Protein AF-0000000080311417 (afdb_homodimer)

Structure (mmCIF, N/CA/C/O backbone):
data_AF-0000000080311417-model_v1
#
loop_
_entity.id
_entity.type
_entity.pdbx_description
1 polymer 'Adenylylsulfate kinase'
#
loop_
_atom_site.group_PDB
_atom_site.id
_atom_site.type_symbol
_atom_site.label_atom_id
_atom_site.label_alt_id
_atom_site.label_comp_id
_atom_site.label_asym_id
_atom_site.label_entity_id
_atom_site.label_seq_id
_atom_site.pdbx_PDB_ins_code
_atom_site.Cartn_x
_atom_site.Cartn_y
_atom_site.Cartn_z
_atom_site.occupancy
_atom_site.B_iso_or_equiv
_atom_site.auth_seq_id
_atom_site.auth_comp_id
_atom_site.auth_asym_id
_atom_site.auth_atom_id
_atom_site.pdbx_PDB_model_num
ATOM 1 N N . MET A 1 1 ? 12.953 19.047 -18.859 1 22.56 1 MET A N 1
ATOM 2 C CA . MET A 1 1 ? 13.766 17.844 -18.688 1 22.56 1 MET A CA 1
ATOM 3 C C . MET A 1 1 ? 13.109 16.875 -17.703 1 22.56 1 MET A C 1
ATOM 5 O O . MET A 1 1 ? 13.133 17.125 -16.484 1 22.56 1 MET A O 1
ATOM 9 N N . SER A 1 2 ? 11.859 16.328 -17.797 1 31.45 2 SER A N 1
ATOM 10 C CA . SER A 1 2 ? 10.852 15.516 -17.109 1 31.45 2 SER A CA 1
ATOM 11 C C . SER A 1 2 ? 11.484 14.297 -16.438 1 31.45 2 SER A C 1
ATOM 13 O O . SER A 1 2 ? 12.094 13.461 -17.109 1 31.45 2 SER A O 1
ATOM 15 N N . ASP A 1 3 ? 12.398 14.414 -15.359 1 36.81 3 ASP A N 1
ATOM 16 C CA . ASP A 1 3 ? 13.367 13.586 -14.656 1 36.81 3 ASP A CA 1
ATOM 17 C C . ASP A 1 3 ? 12.883 12.141 -14.562 1 36.81 3 ASP A C 1
ATOM 19 O O . ASP A 1 3 ? 11.852 11.859 -13.953 1 36.81 3 ASP A O 1
ATOM 23 N N . THR A 1 4 ? 13 11.297 -15.609 1 38.56 4 THR A N 1
ATOM 24 C CA . THR A 1 4 ? 12.594 9.992 -16.125 1 38.56 4 THR A CA 1
ATOM 25 C C . THR A 1 4 ? 12.812 8.898 -15.086 1 38.56 4 THR A C 1
ATOM 27 O O . THR A 1 4 ? 13.891 8.305 -15.023 1 38.56 4 THR A O 1
ATOM 30 N N . ALA A 1 5 ? 12.766 9.266 -13.812 1 46.31 5 ALA A N 1
ATOM 31 C CA . ALA A 1 5 ? 12.883 8.172 -12.859 1 46.31 5 ALA A CA 1
ATOM 32 C C . ALA A 1 5 ? 12.266 6.891 -13.414 1 46.31 5 ALA A C 1
ATOM 34 O O . ALA A 1 5 ? 11.164 6.91 -13.961 1 46.31 5 ALA A O 1
ATOM 35 N N . SER A 1 6 ? 13.062 5.949 -13.953 1 58.78 6 SER A N 1
ATOM 36 C CA . SER A 1 6 ? 12.656 4.684 -14.562 1 58.78 6 SER A CA 1
ATOM 37 C C . SER A 1 6 ? 11.43 4.109 -13.867 1 58.78 6 SER A C 1
ATOM 39 O O . SER A 1 6 ? 11.352 4.098 -12.633 1 58.78 6 SER A O 1
ATOM 41 N N . SER A 1 7 ? 10.203 4.242 -14.477 1 81.38 7 SER A N 1
ATOM 42 C CA . SER A 1 7 ? 8.938 3.752 -13.945 1 81.38 7 SER A CA 1
ATOM 43 C C . SER A 1 7 ? 9.094 2.367 -13.328 1 81.38 7 SER A C 1
ATOM 45 O O . SER A 1 7 ? 9.805 1.518 -13.875 1 81.38 7 SER A O 1
ATOM 47 N N . GLY A 1 8 ? 8.633 2.227 -12.055 1 95.38 8 GLY A N 1
ATOM 48 C CA . GLY A 1 8 ? 8.617 0.95 -11.359 1 95.38 8 GLY A CA 1
ATOM 49 C C . GLY A 1 8 ? 7.852 -0.127 -12.094 1 95.38 8 GLY A C 1
ATOM 50 O O . GLY A 1 8 ? 7.484 0.052 -13.258 1 95.38 8 GLY A O 1
ATOM 51 N N . VAL A 1 9 ? 7.852 -1.257 -11.672 1 96.94 9 VAL A N 1
ATOM 52 C CA . VAL A 1 9 ? 7.223 -2.406 -12.32 1 96.94 9 VAL A CA 1
ATOM 53 C C . VAL A 1 9 ? 6.43 -3.207 -11.289 1 96.94 9 VAL A C 1
ATOM 55 O O . VAL A 1 9 ? 6.855 -3.34 -10.133 1 96.94 9 VAL A O 1
ATOM 58 N N . VAL A 1 10 ? 5.27 -3.65 -11.695 1 98.38 10 VAL A N 1
ATOM 59 C CA . VAL A 1 10 ? 4.508 -4.621 -10.914 1 98.38 10 VAL A CA 1
ATOM 60 C C . VAL A 1 10 ? 4.777 -6.031 -11.438 1 98.38 10 VAL A C 1
ATOM 62 O O . VAL A 1 10 ? 4.609 -6.301 -12.633 1 98.38 10 VAL A O 1
ATOM 65 N N . VAL A 1 11 ? 5.266 -6.891 -10.602 1 98.38 11 VAL A N 1
ATOM 66 C CA . VAL A 1 11 ? 5.453 -8.305 -10.898 1 98.38 11 VAL A CA 1
ATOM 67 C C . VAL A 1 11 ? 4.402 -9.133 -10.164 1 98.38 11 VAL A C 1
ATOM 69 O O . VAL A 1 11 ? 4.488 -9.32 -8.945 1 98.38 11 VAL A O 1
ATOM 72 N N . TRP A 1 12 ? 3.453 -9.586 -10.891 1 98.62 12 TRP A N 1
ATOM 73 C CA . TRP A 1 12 ? 2.367 -10.367 -10.305 1 98.62 12 TRP A CA 1
ATOM 74 C C . TRP A 1 12 ? 2.666 -11.859 -10.383 1 98.62 12 TRP A C 1
ATOM 76 O O . TRP A 1 12 ? 2.807 -12.414 -11.477 1 98.62 12 TRP A O 1
ATOM 86 N N . LEU A 1 13 ? 2.814 -12.484 -9.25 1 97.81 13 LEU A N 1
ATOM 87 C CA . LEU A 1 13 ? 3.008 -13.93 -9.18 1 97.81 13 LEU A CA 1
ATOM 88 C C . LEU A 1 13 ? 1.691 -14.641 -8.891 1 97.81 13 LEU A C 1
ATOM 90 O O . LEU A 1 13 ? 1.204 -14.617 -7.758 1 97.81 13 LEU A O 1
ATOM 94 N N . THR A 1 14 ? 1.14 -15.234 -9.914 1 98.19 14 THR A N 1
ATOM 95 C CA . THR A 1 14 ? -0.127 -15.945 -9.789 1 98.19 14 THR A CA 1
ATOM 96 C C . THR A 1 14 ? 0.098 -17.453 -9.781 1 98.19 14 THR A C 1
ATOM 98 O O . THR A 1 14 ? 1.137 -17.938 -10.242 1 98.19 14 THR A O 1
ATOM 101 N N . GLY A 1 15 ? -0.848 -18.172 -9.258 1 96.56 15 GLY A N 1
ATOM 102 C CA . GLY A 1 15 ? -0.827 -19.609 -9.086 1 96.56 15 GLY A CA 1
ATOM 103 C C . GLY A 1 15 ? -1.727 -20.094 -7.965 1 96.56 15 GLY A C 1
ATOM 104 O O . GLY A 1 15 ? -2.275 -19.281 -7.215 1 96.56 15 GLY A O 1
ATOM 105 N N . LEU A 1 16 ? -1.844 -21.375 -7.867 1 95.12 16 LEU A N 1
ATOM 106 C CA . LEU A 1 16 ? -2.719 -21.969 -6.859 1 95.12 16 LEU A CA 1
ATOM 107 C C . LEU A 1 16 ? -2.223 -21.656 -5.453 1 95.12 16 LEU A C 1
ATOM 109 O O . LEU A 1 16 ? -1.026 -21.438 -5.246 1 95.12 16 LEU A O 1
ATOM 113 N N . PRO A 1 17 ? -3.207 -21.578 -4.465 1 93.38 17 PRO A N 1
ATOM 114 C CA . PRO A 1 17 ? -2.756 -21.484 -3.076 1 93.38 17 PRO A CA 1
ATOM 115 C C . PRO A 1 17 ? -1.77 -22.578 -2.699 1 93.38 17 PRO A C 1
ATOM 117 O O . PRO A 1 17 ? -1.931 -23.734 -3.123 1 93.38 17 PRO A O 1
ATOM 120 N N . SER A 1 18 ? -0.646 -22.219 -1.963 1 92.25 18 SER A N 1
ATOM 121 C CA . SER A 1 18 ? 0.396 -23.141 -1.509 1 92.25 18 SER A CA 1
ATOM 122 C C . SER A 1 18 ? 1.304 -23.562 -2.66 1 92.25 18 SER A C 1
ATOM 124 O O . SER A 1 18 ? 1.96 -24.594 -2.592 1 92.25 18 SER A O 1
ATOM 126 N N . SER A 1 19 ? 1.282 -22.75 -3.74 1 92.81 19 SER A N 1
ATOM 127 C CA . SER A 1 19 ? 2.127 -23.062 -4.891 1 92.81 19 SER A CA 1
ATOM 128 C C . SER A 1 19 ? 3.543 -22.531 -4.691 1 92.81 19 SER A C 1
ATOM 130 O O . SER A 1 19 ? 4.453 -22.875 -5.449 1 92.81 19 SER A O 1
ATOM 132 N N . GLY A 1 20 ? 3.754 -21.672 -3.697 1 91.94 20 GLY A N 1
ATOM 133 C CA . GLY A 1 20 ? 5.086 -21.156 -3.412 1 91.94 20 GLY A CA 1
ATOM 134 C C . GLY A 1 20 ? 5.285 -19.719 -3.861 1 91.94 20 GLY A C 1
ATOM 135 O O . GLY A 1 20 ? 6.414 -19.219 -3.871 1 91.94 20 GLY A O 1
ATOM 136 N N . LYS A 1 21 ? 4.246 -19.031 -4.238 1 94.19 21 LYS A N 1
ATOM 137 C CA . LYS A 1 21 ? 4.312 -17.656 -4.719 1 94.19 21 LYS A CA 1
ATOM 138 C C . LYS A 1 21 ? 5.031 -16.75 -3.717 1 94.19 21 LYS A C 1
ATOM 140 O O . LYS A 1 21 ? 5.941 -16.016 -4.082 1 94.19 21 LYS A O 1
ATOM 145 N N . SER A 1 22 ? 4.562 -16.906 -2.416 1 94.56 22 SER A N 1
ATOM 146 C CA . SER A 1 22 ? 5.082 -16 -1.394 1 94.56 22 SER A CA 1
ATOM 147 C C . SER A 1 22 ? 6.559 -16.25 -1.122 1 94.56 22 SER A C 1
ATOM 149 O O . SER A 1 22 ? 7.336 -15.32 -0.943 1 94.56 22 SER A O 1
ATOM 151 N N . THR A 1 23 ? 6.977 -17.516 -1.11 1 92.81 23 THR A N 1
ATOM 152 C CA . THR A 1 23 ? 8.375 -17.859 -0.921 1 92.81 23 THR A CA 1
ATOM 153 C C . THR A 1 23 ? 9.234 -17.312 -2.059 1 92.81 23 THR A C 1
ATOM 155 O O . THR A 1 23 ? 10.281 -16.719 -1.816 1 92.81 23 THR A O 1
ATOM 158 N N . LEU A 1 24 ? 8.758 -17.5 -3.252 1 94.25 24 LEU A N 1
ATOM 159 C CA . LEU A 1 24 ? 9.469 -17 -4.426 1 94.25 24 LEU A CA 1
ATOM 160 C C . LEU A 1 24 ? 9.594 -15.477 -4.379 1 94.25 24 LEU A C 1
ATOM 162 O O . LEU A 1 24 ? 10.664 -14.93 -4.629 1 94.25 24 LEU A O 1
ATOM 166 N N . ALA A 1 25 ? 8.508 -14.797 -4.066 1 96.44 25 ALA A N 1
ATOM 167 C CA . ALA A 1 25 ? 8.492 -13.344 -3.99 1 96.44 25 ALA A CA 1
ATOM 168 C C . ALA A 1 25 ? 9.477 -12.836 -2.936 1 96.44 25 ALA A C 1
ATOM 170 O O . ALA A 1 25 ? 10.219 -11.883 -3.176 1 96.44 25 ALA A O 1
ATOM 171 N N . ARG A 1 26 ? 9.484 -13.469 -1.805 1 95.06 26 ARG A N 1
ATOM 172 C CA . ARG A 1 26 ? 10.359 -13.055 -0.711 1 95.06 26 ARG A CA 1
ATOM 173 C C . ARG A 1 26 ? 11.828 -13.227 -1.085 1 95.06 26 ARG A C 1
ATOM 175 O O . ARG A 1 26 ? 12.641 -12.336 -0.837 1 95.06 26 ARG A O 1
ATOM 182 N N . ARG A 1 27 ? 12.156 -14.336 -1.651 1 94.19 27 ARG A N 1
ATOM 183 C CA . ARG A 1 27 ? 13.531 -14.594 -2.066 1 94.19 27 ARG A CA 1
ATOM 184 C C . ARG A 1 27 ? 13.977 -13.602 -3.137 1 94.19 27 ARG A C 1
ATOM 186 O O . ARG A 1 27 ? 15.102 -13.102 -3.1 1 94.19 27 ARG A O 1
ATOM 193 N N . ALA A 1 28 ? 13.102 -13.367 -4.078 1 95.38 28 ALA A N 1
ATOM 194 C CA . ALA A 1 28 ? 13.406 -12.391 -5.117 1 95.38 28 ALA A CA 1
ATOM 195 C C . ALA A 1 28 ? 13.609 -11 -4.523 1 95.38 28 ALA A C 1
ATOM 197 O O . ALA A 1 28 ? 14.539 -10.281 -4.902 1 95.38 28 ALA A O 1
ATOM 198 N N . ALA A 1 29 ? 12.719 -10.633 -3.596 1 96.69 29 ALA A N 1
ATOM 199 C CA . ALA A 1 29 ? 12.812 -9.32 -2.953 1 96.69 29 ALA A CA 1
ATOM 200 C C . ALA A 1 29 ? 14.148 -9.156 -2.238 1 96.69 29 ALA A C 1
ATOM 202 O O . ALA A 1 29 ? 14.781 -8.102 -2.336 1 96.69 29 ALA A O 1
ATOM 203 N N . GLU A 1 30 ? 14.539 -10.172 -1.522 1 95 30 GLU A N 1
ATOM 204 C CA . GLU A 1 30 ? 15.812 -10.148 -0.809 1 95 30 GLU A CA 1
ATOM 205 C C . GLU A 1 30 ? 16.969 -9.914 -1.767 1 95 30 GLU A C 1
ATOM 207 O O . GLU A 1 30 ? 17.859 -9.102 -1.488 1 95 30 GLU A O 1
ATOM 212 N N . ARG A 1 31 ? 16.953 -10.602 -2.832 1 93.62 31 ARG A N 1
ATOM 213 C CA . ARG A 1 31 ? 18.031 -10.469 -3.816 1 93.62 31 ARG A CA 1
ATOM 214 C C . ARG A 1 31 ? 18.031 -9.07 -4.434 1 93.62 31 ARG A C 1
ATOM 216 O O . ARG A 1 31 ? 19.094 -8.461 -4.605 1 93.62 31 ARG A O 1
ATOM 223 N N . LEU A 1 32 ? 16.891 -8.57 -4.777 1 94.62 32 LEU A N 1
ATOM 224 C CA . LEU A 1 32 ? 16.781 -7.242 -5.363 1 94.62 32 LEU A CA 1
ATOM 225 C C . LEU A 1 32 ? 17.281 -6.176 -4.398 1 94.62 32 LEU A C 1
ATOM 227 O O . LEU A 1 32 ? 18.062 -5.301 -4.785 1 94.62 32 LEU A O 1
ATOM 231 N N . ARG A 1 33 ? 16.859 -6.297 -3.18 1 93.75 33 ARG A N 1
ATOM 232 C CA . ARG A 1 33 ? 17.266 -5.32 -2.168 1 93.75 33 ARG A CA 1
ATOM 233 C C . ARG A 1 33 ? 18.766 -5.363 -1.93 1 93.75 33 ARG A C 1
ATOM 235 O O . ARG A 1 33 ? 19.391 -4.328 -1.685 1 93.75 33 ARG A O 1
ATOM 242 N N . SER A 1 34 ? 19.328 -6.547 -1.997 1 92.94 34 SER A N 1
ATOM 243 C CA . SER A 1 34 ? 20.766 -6.695 -1.802 1 92.94 34 SER A CA 1
ATOM 244 C C . SER A 1 34 ? 21.547 -5.992 -2.902 1 92.94 34 SER A C 1
ATOM 246 O O . SER A 1 34 ? 22.734 -5.688 -2.734 1 92.94 34 SER A O 1
ATOM 248 N N . THR A 1 35 ? 20.922 -5.762 -4.004 1 91.56 35 THR A N 1
ATOM 249 C CA . THR A 1 35 ? 21.547 -5.035 -5.098 1 91.56 35 THR A CA 1
ATOM 250 C C . THR A 1 35 ? 21.031 -3.6 -5.168 1 91.56 35 THR A C 1
ATOM 252 O O . THR A 1 35 ? 21.062 -2.973 -6.227 1 91.56 35 THR A O 1
ATOM 255 N N . ASN A 1 36 ? 20.359 -3.113 -4.07 1 91.5 36 ASN A N 1
ATOM 256 C CA . ASN A 1 36 ? 19.922 -1.743 -3.84 1 91.5 36 ASN A CA 1
ATOM 257 C C . ASN A 1 36 ? 18.766 -1.366 -4.762 1 91.5 36 ASN A C 1
ATOM 259 O O . ASN A 1 36 ? 18.688 -0.23 -5.234 1 91.5 36 ASN A O 1
ATOM 263 N N . VAL A 1 37 ? 18.016 -2.365 -5.16 1 93.81 37 VAL A N 1
ATOM 264 C CA . VAL A 1 37 ? 16.781 -2.104 -5.898 1 93.81 37 VAL A CA 1
ATOM 265 C C . VAL A 1 37 ? 15.625 -1.909 -4.922 1 93.81 37 VAL A C 1
ATOM 267 O O . VAL A 1 37 ? 15.328 -2.795 -4.113 1 93.81 37 VAL A O 1
ATOM 270 N N . ALA A 1 38 ? 15.031 -0.744 -4.922 1 95.56 38 ALA A N 1
ATOM 271 C CA . ALA A 1 38 ? 13.883 -0.476 -4.055 1 95.56 38 ALA A CA 1
ATOM 272 C C . ALA A 1 38 ? 12.727 -1.412 -4.379 1 95.56 38 ALA A C 1
ATOM 274 O O . ALA A 1 38 ? 12.188 -1.384 -5.488 1 95.56 38 ALA A O 1
ATOM 275 N N . THR A 1 39 ? 12.367 -2.279 -3.422 1 97.31 39 THR A N 1
ATOM 276 C CA . THR A 1 39 ? 11.438 -3.375 -3.668 1 97.31 39 THR A CA 1
ATOM 277 C C . THR A 1 39 ? 10.383 -3.443 -2.572 1 97.31 39 THR A C 1
ATOM 279 O O . THR A 1 39 ? 10.695 -3.295 -1.39 1 97.31 39 THR A O 1
ATOM 282 N N . LEU A 1 40 ? 9.156 -3.596 -2.951 1 98.5 40 LEU A N 1
ATOM 283 C CA . LEU A 1 40 ? 8.031 -3.795 -2.039 1 98.5 40 LEU A CA 1
ATOM 284 C C . LEU A 1 40 ? 7.27 -5.066 -2.389 1 98.5 40 LEU A C 1
ATOM 286 O O . LEU A 1 40 ? 7.004 -5.332 -3.562 1 98.5 40 LEU A O 1
ATOM 290 N N . VAL A 1 41 ? 7.062 -5.863 -1.369 1 98.81 41 VAL A N 1
ATOM 291 C CA . VAL A 1 41 ? 6.195 -7.023 -1.545 1 98.81 41 VAL A CA 1
ATOM 292 C C . VAL A 1 41 ? 4.797 -6.711 -1.016 1 98.81 41 VAL A C 1
ATOM 294 O O . VAL A 1 41 ? 4.633 -6.375 0.16 1 98.81 41 VAL A O 1
ATOM 297 N N . LEU A 1 42 ? 3.791 -6.75 -1.872 1 98.81 42 LEU A N 1
ATOM 298 C CA . LEU A 1 42 ? 2.387 -6.688 -1.484 1 98.81 42 LEU A CA 1
ATOM 299 C C . LEU A 1 42 ? 1.734 -8.062 -1.587 1 98.81 42 LEU A C 1
ATOM 301 O O . LEU A 1 42 ? 1.002 -8.336 -2.539 1 98.81 42 LEU A O 1
ATOM 305 N N . ASP A 1 43 ? 2.039 -8.836 -0.561 1 98.56 43 ASP A N 1
ATOM 306 C CA . ASP A 1 43 ? 1.443 -10.164 -0.462 1 98.56 43 ASP A CA 1
ATOM 307 C C . ASP A 1 43 ? -0.07 -10.07 -0.281 1 98.56 43 ASP A C 1
ATOM 309 O O . ASP A 1 43 ? -0.555 -9.336 0.578 1 98.56 43 ASP A O 1
ATOM 313 N N . GLY A 1 44 ? -0.782 -10.852 -1.059 1 98.19 44 GLY A N 1
ATOM 314 C CA . GLY A 1 44 ? -2.234 -10.789 -1.018 1 98.19 44 GLY A CA 1
ATOM 315 C C . GLY A 1 44 ? -2.803 -11.023 0.37 1 98.19 44 GLY A C 1
ATOM 316 O O . GLY A 1 44 ? -3.715 -10.312 0.799 1 98.19 44 GLY A O 1
ATOM 317 N N . ASP A 1 45 ? -2.311 -11.945 1.058 1 96 45 ASP A N 1
ATOM 318 C CA . ASP A 1 45 ? -2.797 -12.242 2.4 1 96 45 ASP A CA 1
ATOM 319 C C . ASP A 1 45 ? -2.459 -11.117 3.371 1 96 45 ASP A C 1
ATOM 321 O O . ASP A 1 45 ? -3.277 -10.75 4.219 1 96 45 ASP A O 1
ATOM 325 N N . ASP A 1 46 ? -1.244 -10.562 3.307 1 98.12 46 ASP A N 1
ATOM 326 C CA . ASP A 1 46 ? -0.833 -9.469 4.184 1 98.12 46 ASP A CA 1
ATOM 327 C C . ASP A 1 46 ? -1.685 -8.219 3.943 1 98.12 46 ASP A C 1
ATOM 329 O O . ASP A 1 46 ? -2.119 -7.57 4.895 1 98.12 46 ASP A O 1
ATOM 333 N N . VAL A 1 47 ? -1.904 -7.898 2.658 1 98.75 47 VAL A N 1
ATOM 334 C CA . VAL A 1 47 ? -2.695 -6.719 2.324 1 98.75 47 VAL A CA 1
ATOM 335 C C . VAL A 1 47 ? -4.137 -6.914 2.791 1 98.75 47 VAL A C 1
ATOM 337 O O . VAL A 1 47 ? -4.746 -5.992 3.342 1 98.75 47 VAL A O 1
ATOM 340 N N . ARG A 1 48 ? -4.676 -8.125 2.562 1 98.12 48 ARG A N 1
ATOM 341 C CA . ARG A 1 48 ? -6.031 -8.406 3.025 1 98.12 48 ARG A CA 1
ATOM 342 C C . ARG A 1 48 ? -6.152 -8.188 4.527 1 98.12 48 ARG A C 1
ATOM 344 O O . ARG A 1 48 ? -7.156 -7.645 5.004 1 98.12 48 ARG A O 1
ATOM 351 N N . GLU A 1 49 ? -5.164 -8.57 5.223 1 97.88 49 GLU A N 1
ATOM 352 C CA . GLU A 1 49 ? -5.156 -8.414 6.672 1 97.88 49 GLU A CA 1
ATOM 353 C C . GLU A 1 49 ? -5.051 -6.945 7.074 1 97.88 49 GLU A C 1
ATOM 355 O O . GLU A 1 49 ? -5.508 -6.559 8.148 1 97.88 49 GLU A O 1
ATOM 360 N N . ALA A 1 50 ? -4.539 -6.117 6.25 1 98.5 50 ALA A N 1
ATOM 361 C CA . ALA A 1 50 ? -4.32 -4.707 6.562 1 98.5 50 ALA A CA 1
ATOM 362 C C . ALA A 1 50 ? -5.582 -3.885 6.305 1 98.5 50 ALA A C 1
ATOM 364 O O . ALA A 1 50 ? -5.742 -2.795 6.855 1 98.5 50 ALA A O 1
ATOM 365 N N . LEU A 1 51 ? -6.461 -4.387 5.465 1 98.69 51 LEU A N 1
ATOM 366 C CA . LEU A 1 51 ? -7.629 -3.619 5.047 1 98.69 51 LEU A CA 1
ATOM 367 C C . LEU A 1 51 ? -8.734 -3.699 6.098 1 98.69 51 LEU A C 1
ATOM 369 O O . LEU A 1 51 ? -8.93 -4.746 6.715 1 98.69 51 LEU A O 1
ATOM 373 N N . ARG A 1 52 ? -9.398 -2.557 6.238 1 98 52 ARG A N 1
ATOM 374 C CA . ARG A 1 52 ? -10.578 -2.463 7.098 1 98 52 ARG A CA 1
ATOM 375 C C . ARG A 1 52 ? -11.742 -1.824 6.352 1 98 52 ARG A C 1
ATOM 377 O O . ARG A 1 52 ? -11.625 -0.714 5.828 1 98 52 ARG A O 1
ATOM 384 N N . PRO A 1 53 ? -12.93 -2.473 6.438 1 96.69 53 PRO A N 1
ATOM 385 C CA . PRO A 1 53 ? -13.102 -3.832 6.961 1 96.69 53 PRO A CA 1
ATOM 386 C C . PRO A 1 53 ? -12.297 -4.867 6.184 1 96.69 53 PRO A C 1
ATOM 388 O O . PRO A 1 53 ? -11.984 -4.656 5.008 1 96.69 53 PRO A O 1
ATOM 391 N N . ARG A 1 54 ? -11.953 -5.926 6.852 1 97.38 54 ARG A N 1
ATOM 392 C CA . ARG A 1 54 ? -11.25 -7.008 6.172 1 97.38 54 ARG A CA 1
ATOM 393 C C . ARG A 1 54 ? -12.109 -7.605 5.062 1 97.38 54 ARG A C 1
ATOM 395 O O . ARG A 1 54 ? -13.25 -8 5.301 1 97.38 54 ARG A O 1
ATOM 402 N N . PRO A 1 55 ? -11.555 -7.703 3.855 1 96.88 55 PRO A N 1
ATOM 403 C CA . PRO A 1 55 ? -12.336 -8.242 2.746 1 96.88 55 PRO A CA 1
ATOM 404 C C . PRO A 1 55 ? -12.656 -9.727 2.916 1 96.88 55 PRO A C 1
ATOM 406 O O . PRO A 1 55 ? -11.805 -10.492 3.383 1 96.88 55 PRO A O 1
ATOM 409 N N . GLY A 1 56 ? -13.867 -10.133 2.482 1 94.12 56 GLY A N 1
ATOM 410 C CA . GLY A 1 56 ? -14.25 -11.539 2.439 1 94.12 56 GLY A CA 1
ATOM 411 C C . GLY A 1 56 ? -13.836 -12.234 1.158 1 94.12 56 GLY A C 1
ATOM 412 O O . GLY A 1 56 ? -12.922 -11.773 0.467 1 94.12 56 GLY A O 1
ATOM 413 N N . TYR A 1 57 ? -14.508 -13.461 0.873 1 91.81 57 TYR A N 1
ATOM 414 C CA . TYR A 1 57 ? -14.047 -14.273 -0.248 1 91.81 57 TYR A CA 1
ATOM 415 C C . TYR A 1 57 ? -15.188 -14.562 -1.216 1 91.81 57 TYR A C 1
ATOM 417 O O . TYR A 1 57 ? -15.078 -15.445 -2.07 1 91.81 57 TYR A O 1
ATOM 425 N N . ASP A 1 58 ? -16.266 -13.836 -1.037 1 92 58 ASP A N 1
ATOM 426 C CA . ASP A 1 58 ? -17.312 -13.938 -2.062 1 92 58 ASP A CA 1
ATOM 427 C C . ASP A 1 58 ? -16.922 -13.141 -3.309 1 92 58 ASP A C 1
ATOM 429 O O . ASP A 1 58 ? -15.922 -12.422 -3.311 1 92 58 ASP A O 1
ATOM 433 N N . ASP A 1 59 ? -17.703 -13.258 -4.348 1 93.12 59 ASP A N 1
ATOM 434 C CA . ASP A 1 59 ? -17.328 -12.719 -5.648 1 93.12 59 ASP A CA 1
ATOM 435 C C . ASP A 1 59 ? -17.141 -11.203 -5.582 1 93.12 59 ASP A C 1
ATOM 437 O O . ASP A 1 59 ? -16.141 -10.672 -6.066 1 93.12 59 ASP A O 1
ATOM 441 N N . ASP A 1 60 ? -18.094 -10.508 -4.992 1 96.19 60 ASP A N 1
ATOM 442 C CA . ASP A 1 60 ? -18.031 -9.055 -4.891 1 96.19 60 ASP A CA 1
ATOM 443 C C . ASP A 1 60 ? -16.812 -8.625 -4.066 1 96.19 60 ASP A C 1
ATOM 445 O O . ASP A 1 60 ? -16.109 -7.68 -4.434 1 96.19 60 ASP A O 1
ATOM 449 N N . ALA A 1 61 ? -16.594 -9.297 -2.963 1 96.5 61 ALA A N 1
ATOM 450 C CA . ALA A 1 61 ? -15.453 -8.992 -2.098 1 96.5 61 ALA A CA 1
ATOM 451 C C . ALA A 1 61 ? -14.133 -9.258 -2.812 1 96.5 61 ALA A C 1
ATOM 453 O O . ALA A 1 61 ? -13.18 -8.484 -2.676 1 96.5 61 ALA A O 1
ATOM 454 N N . ARG A 1 62 ? -14.094 -10.305 -3.604 1 96.44 62 ARG A N 1
ATOM 455 C CA . ARG A 1 62 ? -12.883 -10.625 -4.352 1 96.44 62 ARG A CA 1
ATOM 456 C C . ARG A 1 62 ? -12.617 -9.578 -5.43 1 96.44 62 ARG A C 1
ATOM 458 O O . ARG A 1 62 ? -11.477 -9.148 -5.609 1 96.44 62 ARG A O 1
ATOM 465 N N . ASP A 1 63 ? -13.711 -9.211 -6.094 1 97.62 63 ASP A N 1
ATOM 466 C CA . ASP A 1 63 ? -13.555 -8.18 -7.113 1 97.62 63 ASP A CA 1
ATOM 467 C C . ASP A 1 63 ? -12.969 -6.898 -6.523 1 97.62 63 ASP A C 1
ATOM 469 O O . ASP A 1 63 ? -12.008 -6.348 -7.051 1 97.62 63 ASP A O 1
ATOM 473 N N . ALA A 1 64 ? -13.555 -6.461 -5.41 1 98.5 64 ALA A N 1
ATOM 474 C CA . ALA A 1 64 ? -13.117 -5.242 -4.742 1 98.5 64 ALA A CA 1
ATOM 475 C C . ALA A 1 64 ? -11.688 -5.383 -4.227 1 98.5 64 ALA A C 1
ATOM 477 O O . ALA A 1 64 ? -10.883 -4.457 -4.344 1 98.5 64 ALA A O 1
ATOM 478 N N . PHE A 1 65 ? -11.367 -6.543 -3.725 1 98.69 65 PHE A N 1
ATOM 479 C CA . PHE A 1 65 ? -10.047 -6.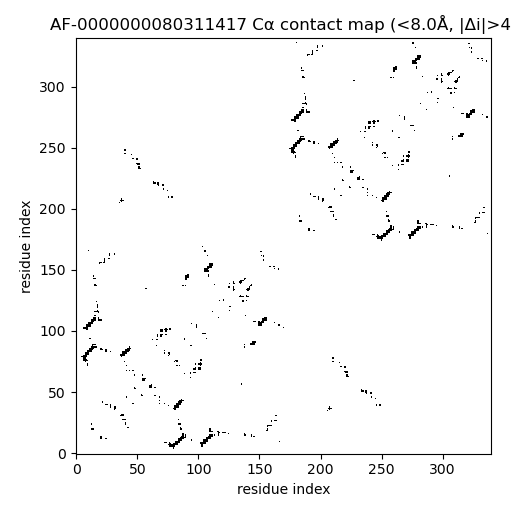773 -3.143 1 98.69 65 PHE A CA 1
ATOM 480 C C . PHE A 1 65 ? -8.969 -6.719 -4.215 1 98.69 65 PHE A C 1
ATOM 482 O O . PHE A 1 65 ? -7.965 -6.02 -4.059 1 98.69 65 PHE A O 1
ATOM 489 N N . TYR A 1 66 ? -9.156 -7.402 -5.289 1 98.69 66 TYR A N 1
ATOM 490 C CA . TYR A 1 66 ? -8.102 -7.473 -6.293 1 98.69 66 TYR A CA 1
ATOM 491 C C . TYR A 1 66 ? -7.969 -6.148 -7.035 1 98.69 66 TYR A C 1
ATOM 493 O O . TYR A 1 66 ? -6.875 -5.781 -7.473 1 98.69 66 TYR A O 1
ATOM 501 N N . GLU A 1 67 ? -9.109 -5.395 -7.184 1 98.75 67 GLU A N 1
ATOM 502 C CA . GLU A 1 67 ? -9 -4.031 -7.695 1 98.75 67 GLU A CA 1
ATOM 503 C C . GLU A 1 67 ? -8.141 -3.168 -6.773 1 98.75 67 GLU A C 1
ATOM 505 O O . GLU A 1 67 ? -7.258 -2.443 -7.242 1 98.75 67 GLU A O 1
ATOM 510 N N . THR A 1 68 ? -8.422 -3.24 -5.457 1 98.88 68 THR A N 1
ATOM 511 C CA . THR A 1 68 ? -7.648 -2.504 -4.465 1 98.88 68 THR A CA 1
ATOM 512 C C . THR A 1 68 ? -6.176 -2.898 -4.531 1 98.88 68 THR A C 1
ATOM 514 O O . THR A 1 68 ? -5.297 -2.033 -4.59 1 98.88 68 THR A O 1
ATOM 517 N N . LEU A 1 69 ? -5.887 -4.199 -4.539 1 98.88 69 LEU A N 1
ATOM 518 C CA . LEU A 1 69 ? -4.52 -4.711 -4.57 1 98.88 69 LEU A CA 1
ATOM 519 C C . LEU A 1 69 ? -3.781 -4.219 -5.809 1 98.88 69 LEU A C 1
ATOM 521 O O . LEU A 1 69 ? -2.631 -3.785 -5.723 1 98.88 69 LEU A O 1
ATOM 525 N N . ALA A 1 70 ? -4.449 -4.25 -6.945 1 98.88 70 ALA A N 1
ATOM 526 C CA . ALA A 1 70 ? -3.877 -3.783 -8.203 1 98.88 70 ALA A CA 1
ATOM 527 C C . ALA A 1 70 ? -3.564 -2.291 -8.148 1 98.88 70 ALA A C 1
ATOM 529 O O . ALA A 1 70 ? -2.494 -1.857 -8.578 1 98.88 70 ALA A O 1
ATOM 530 N N . ARG A 1 71 ? -4.453 -1.524 -7.621 1 98.88 71 ARG A N 1
ATOM 531 C CA . ARG A 1 71 ? -4.289 -0.075 -7.562 1 98.88 71 ARG A CA 1
ATOM 532 C C . ARG A 1 71 ? -3.174 0.31 -6.598 1 98.88 71 ARG A C 1
ATOM 534 O O . ARG A 1 71 ? -2.393 1.224 -6.875 1 98.88 71 ARG A O 1
ATOM 541 N N . LEU A 1 72 ? -3.102 -0.347 -5.473 1 98.88 72 LEU A N 1
ATOM 542 C CA . LEU A 1 72 ? -2.021 -0.088 -4.527 1 98.88 72 LEU A CA 1
ATOM 543 C C . LEU A 1 72 ? -0.67 -0.451 -5.133 1 98.88 72 LEU A C 1
ATOM 545 O O . LEU A 1 72 ? 0.311 0.275 -4.957 1 98.88 72 LEU A O 1
ATOM 549 N N . ALA A 1 73 ? -0.634 -1.591 -5.836 1 98.88 73 ALA A N 1
ATOM 550 C CA . ALA A 1 73 ? 0.601 -1.997 -6.5 1 98.88 73 ALA A CA 1
ATOM 551 C C . ALA A 1 73 ? 1.024 -0.969 -7.543 1 98.88 73 ALA A C 1
ATOM 553 O O . ALA A 1 73 ? 2.199 -0.604 -7.625 1 98.88 73 ALA A O 1
ATOM 554 N N . ALA A 1 74 ? 0.078 -0.489 -8.344 1 98.75 74 ALA A N 1
ATOM 555 C CA . ALA A 1 74 ? 0.351 0.512 -9.367 1 98.75 74 ALA A CA 1
ATOM 556 C C . ALA A 1 74 ? 0.834 1.819 -8.75 1 98.75 74 ALA A C 1
ATOM 558 O O . ALA A 1 74 ? 1.744 2.465 -9.273 1 98.75 74 ALA A O 1
ATOM 559 N N . LEU A 1 75 ? 0.205 2.197 -7.668 1 98.5 75 LEU A N 1
ATOM 560 C CA . LEU A 1 75 ? 0.589 3.406 -6.945 1 98.5 75 LEU A CA 1
ATOM 561 C C . LEU A 1 75 ? 2.053 3.344 -6.523 1 98.5 75 LEU A C 1
ATOM 563 O O . LEU A 1 75 ? 2.814 4.281 -6.766 1 98.5 75 LEU A O 1
ATOM 567 N N . ALA A 1 76 ? 2.477 2.229 -5.949 1 98.56 76 ALA A N 1
ATOM 568 C CA . ALA A 1 76 ? 3.855 2.059 -5.5 1 98.56 76 ALA A CA 1
ATOM 569 C C . ALA A 1 76 ? 4.816 2.008 -6.684 1 98.56 76 ALA A C 1
ATOM 571 O O . ALA A 1 76 ? 5.883 2.623 -6.656 1 98.56 76 ALA A O 1
ATOM 572 N N . ALA A 1 77 ? 4.438 1.312 -7.738 1 98.06 77 ALA A N 1
ATOM 573 C CA . ALA A 1 77 ? 5.293 1.188 -8.914 1 98.06 77 ALA A CA 1
ATOM 574 C C . ALA A 1 77 ? 5.48 2.539 -9.602 1 98.06 77 ALA A C 1
ATOM 576 O O . ALA A 1 77 ? 6.547 2.816 -10.156 1 98.06 77 ALA A O 1
ATOM 577 N N . SER A 1 78 ? 4.426 3.344 -9.555 1 97.69 78 SER A N 1
ATOM 578 C CA . SER A 1 78 ? 4.512 4.66 -10.18 1 97.69 78 SER A CA 1
ATOM 579 C C . SER A 1 78 ? 5.555 5.535 -9.492 1 97.69 78 SER A C 1
ATOM 581 O O . SER A 1 78 ? 5.973 6.559 -10.031 1 97.69 78 SER A O 1
ATOM 583 N N . GLN A 1 79 ? 5.938 5.09 -8.391 1 97.38 79 GLN A N 1
ATOM 584 C CA . GLN A 1 79 ? 6.941 5.828 -7.633 1 97.38 79 GLN A CA 1
ATOM 585 C C . GLN A 1 79 ? 8.32 5.188 -7.777 1 97.38 79 GLN A C 1
ATOM 587 O O . GLN A 1 79 ? 9.211 5.434 -6.965 1 97.38 79 GLN A O 1
ATOM 592 N N . GLY A 1 80 ? 8.453 4.238 -8.641 1 95.94 80 GLY A N 1
ATOM 593 C CA . GLY A 1 80 ? 9.758 3.729 -9.031 1 95.94 80 GLY A CA 1
ATOM 594 C C . GLY A 1 80 ? 10.109 2.412 -8.359 1 95.94 80 GLY A C 1
ATOM 595 O O . GLY A 1 80 ? 11.211 1.895 -8.539 1 95.94 80 GLY A O 1
ATOM 596 N N . LEU A 1 81 ? 9.203 1.812 -7.613 1 97.38 81 LEU A N 1
ATOM 597 C CA . LEU A 1 81 ? 9.492 0.57 -6.902 1 97.38 81 LEU A CA 1
ATOM 598 C C . LEU A 1 81 ? 9.258 -0.638 -7.805 1 97.38 81 LEU A C 1
ATOM 600 O O . LEU A 1 81 ? 8.398 -0.604 -8.688 1 97.38 81 LEU A O 1
ATOM 604 N N . VAL A 1 82 ? 10.078 -1.651 -7.605 1 97.5 82 VAL A N 1
ATOM 605 C CA . VAL A 1 82 ? 9.68 -2.992 -8.023 1 97.5 82 VAL A CA 1
ATOM 606 C C . VAL A 1 82 ? 8.695 -3.576 -7.02 1 97.5 82 VAL A C 1
ATOM 608 O O . VAL A 1 82 ? 9.023 -3.754 -5.844 1 97.5 82 VAL A O 1
ATOM 611 N N . VAL A 1 83 ? 7.492 -3.842 -7.469 1 98.69 83 VAL A N 1
ATOM 612 C CA . VAL A 1 83 ? 6.453 -4.336 -6.57 1 98.69 83 VAL A CA 1
ATOM 613 C C . VAL A 1 83 ? 6.125 -5.789 -6.91 1 98.69 83 VAL A C 1
ATOM 615 O O . VAL A 1 83 ? 5.625 -6.082 -8 1 98.69 83 VAL A O 1
ATOM 618 N N . LEU A 1 84 ? 6.496 -6.699 -6.016 1 98.69 84 LEU A N 1
ATOM 619 C CA . LEU A 1 84 ? 6.137 -8.102 -6.152 1 98.69 84 LEU A CA 1
ATOM 620 C C . LEU A 1 84 ? 4.789 -8.383 -5.5 1 98.69 84 LEU A C 1
ATOM 622 O O . LEU A 1 84 ? 4.574 -8.039 -4.336 1 98.69 84 LEU A O 1
ATOM 626 N N . VAL A 1 85 ? 3.861 -8.977 -6.223 1 98.81 85 VAL A N 1
ATOM 627 C CA . VAL A 1 85 ? 2.512 -9.234 -5.734 1 98.81 85 VAL A CA 1
ATOM 628 C C . VAL A 1 85 ? 2.205 -10.727 -5.836 1 98.81 85 VAL A C 1
ATOM 630 O O . VAL A 1 85 ? 1.582 -11.172 -6.801 1 98.81 85 VAL A O 1
ATOM 633 N N . PRO A 1 86 ? 2.658 -11.484 -4.844 1 98.44 86 PRO A N 1
ATOM 634 C CA . PRO A 1 86 ? 2.201 -12.875 -4.801 1 98.44 86 PRO A CA 1
ATOM 635 C C . PRO A 1 86 ? 0.744 -13.008 -4.359 1 98.44 86 PRO A C 1
ATOM 637 O O . PRO A 1 86 ? 0.442 -12.891 -3.17 1 98.44 86 PRO A O 1
ATOM 640 N N . ALA A 1 87 ? -0.119 -13.234 -5.25 1 98.44 87 ALA A N 1
ATOM 641 C CA . ALA A 1 87 ? -1.557 -13.367 -5.035 1 98.44 87 ALA A CA 1
ATOM 642 C C . ALA A 1 87 ? -2.205 -14.172 -6.156 1 98.44 87 ALA A C 1
ATOM 644 O O . ALA A 1 87 ? -1.873 -14 -7.328 1 98.44 87 ALA A O 1
ATOM 645 N N . THR A 1 88 ? -3.094 -15.008 -5.793 1 97.75 88 THR A N 1
ATOM 646 C CA . THR A 1 88 ? -3.68 -15.961 -6.734 1 97.75 88 THR A CA 1
ATOM 647 C C . THR A 1 88 ? -4.395 -15.227 -7.867 1 97.75 88 THR A C 1
ATOM 649 O O . THR A 1 88 ? -4.137 -15.484 -9.039 1 97.75 88 THR A O 1
ATOM 652 N N . ALA A 1 89 ? -5.309 -14.234 -7.461 1 98.19 89 ALA A N 1
ATOM 653 C CA . ALA A 1 89 ? -6.129 -13.602 -8.492 1 98.19 89 ALA A CA 1
ATOM 654 C C . ALA A 1 89 ? -6.621 -14.625 -9.508 1 98.19 89 ALA A C 1
ATOM 656 O O . ALA A 1 89 ? -6.281 -14.547 -10.688 1 98.19 89 ALA A O 1
ATOM 657 N N . HIS A 1 90 ? -7.484 -15.461 -9.141 1 97.75 90 HIS A N 1
ATOM 658 C CA . HIS A 1 90 ? -7.793 -16.703 -9.836 1 97.75 90 HIS A CA 1
ATOM 659 C C . HIS A 1 90 ? -8.469 -16.438 -11.172 1 97.75 90 HIS A C 1
ATOM 661 O O . HIS A 1 90 ? -8.562 -17.328 -12.016 1 97.75 90 HIS A O 1
ATOM 667 N N . ARG A 1 91 ? -9.008 -15.258 -11.422 1 98.06 91 ARG A N 1
ATOM 668 C CA . ARG A 1 91 ? -9.562 -14.891 -12.719 1 98.06 91 ARG A CA 1
ATOM 669 C C . ARG A 1 91 ? -8.57 -14.078 -13.539 1 98.06 91 ARG A C 1
ATOM 671 O O . ARG A 1 91 ? -7.918 -13.172 -13.016 1 98.06 91 ARG A O 1
ATOM 678 N N . ARG A 1 92 ? -8.492 -14.328 -14.812 1 98.5 92 ARG A N 1
ATOM 679 C CA . ARG A 1 92 ? -7.617 -13.555 -15.688 1 98.5 92 ARG A CA 1
ATOM 680 C C . ARG A 1 92 ? -7.996 -12.078 -15.672 1 98.5 92 ARG A C 1
ATOM 682 O O . ARG A 1 92 ? -7.129 -11.203 -15.781 1 98.5 92 ARG A O 1
ATOM 689 N N . ALA A 1 93 ? -9.281 -11.82 -15.5 1 98.12 93 ALA A N 1
ATOM 690 C CA . ALA A 1 93 ? -9.781 -10.453 -15.508 1 98.12 93 ALA A CA 1
ATOM 691 C C . ALA A 1 93 ? -9.125 -9.617 -14.414 1 98.12 93 ALA A C 1
ATOM 693 O O . ALA A 1 93 ? -8.883 -8.422 -14.594 1 98.12 93 ALA A O 1
ATOM 694 N N . PHE A 1 94 ? -8.875 -10.211 -13.258 1 98.44 94 PHE A N 1
ATOM 695 C CA . PHE A 1 94 ? -8.203 -9.523 -12.164 1 98.44 94 PHE A CA 1
ATOM 696 C C . PHE A 1 94 ? -6.793 -9.102 -12.57 1 98.44 94 PHE A C 1
ATOM 698 O O . PHE A 1 94 ? -6.387 -7.961 -12.344 1 98.44 94 PHE A O 1
ATOM 705 N N . ARG A 1 95 ? -6.059 -9.977 -13.18 1 98.69 95 ARG A N 1
ATOM 706 C CA . ARG A 1 95 ? -4.668 -9.742 -13.555 1 98.69 95 ARG A CA 1
ATOM 707 C C . ARG A 1 95 ? -4.574 -8.82 -14.758 1 98.69 95 ARG A C 1
ATOM 709 O O . ARG A 1 95 ? -3.658 -8 -14.852 1 98.69 95 ARG A O 1
ATOM 716 N N . ASP A 1 96 ? -5.562 -8.938 -15.672 1 98.44 96 ASP A N 1
ATOM 717 C CA . ASP A 1 96 ? -5.641 -8 -16.797 1 98.44 96 ASP A CA 1
ATOM 718 C C . ASP A 1 96 ? -5.84 -6.574 -16.297 1 98.44 96 ASP A C 1
ATOM 720 O O . ASP A 1 96 ? -5.25 -5.637 -16.844 1 98.44 96 ASP A O 1
ATOM 724 N N . ARG A 1 97 ? -6.68 -6.441 -15.328 1 98.12 97 ARG A N 1
ATOM 725 C CA . ARG A 1 97 ? -6.91 -5.129 -14.734 1 98.12 97 ARG A CA 1
ATOM 726 C C . ARG A 1 97 ? -5.637 -4.586 -14.094 1 98.12 97 ARG A C 1
ATOM 728 O O . ARG A 1 97 ? -5.301 -3.412 -14.258 1 98.12 97 ARG A O 1
ATOM 735 N N . ALA A 1 98 ? -4.953 -5.418 -13.375 1 98.69 98 ALA A N 1
ATOM 736 C CA . ALA A 1 98 ? -3.689 -5.023 -12.758 1 98.69 98 ALA A CA 1
ATOM 737 C C . ALA A 1 98 ? -2.682 -4.574 -13.812 1 98.69 98 ALA A C 1
ATOM 739 O O . ALA A 1 98 ? -1.996 -3.564 -13.633 1 98.69 98 ALA A O 1
ATOM 740 N N . ARG A 1 99 ? -2.58 -5.309 -14.891 1 98.19 99 ARG A N 1
ATOM 741 C CA . ARG A 1 99 ? -1.695 -4.973 -16 1 98.19 99 ARG A CA 1
ATOM 742 C C . ARG A 1 99 ? -2.047 -3.609 -16.578 1 98.19 99 ARG A C 1
ATOM 744 O O . ARG A 1 99 ? -1.157 -2.811 -16.891 1 98.19 99 ARG A O 1
ATOM 751 N N . ALA A 1 100 ? -3.309 -3.334 -16.719 1 98.38 100 ALA A N 1
ATOM 752 C CA . ALA A 1 100 ? -3.771 -2.086 -17.312 1 98.38 100 ALA A CA 1
ATOM 753 C C . ALA A 1 100 ? -3.424 -0.892 -16.422 1 98.38 100 ALA A C 1
ATOM 755 O O . ALA A 1 100 ? -3.225 0.22 -16.922 1 98.38 100 ALA A O 1
ATOM 756 N N . LEU A 1 101 ? -3.332 -1.07 -15.156 1 98.19 101 LEU A N 1
ATOM 757 C CA . LEU A 1 101 ? -3.133 0.015 -14.203 1 98.19 101 LEU A CA 1
ATOM 758 C C . LEU A 1 101 ? -1.647 0.303 -14.008 1 98.19 101 LEU A C 1
ATOM 760 O O . LEU A 1 101 ? -1.268 1.429 -13.68 1 98.19 101 LEU A O 1
ATOM 764 N N . ALA A 1 102 ? -0.799 -0.697 -14.141 1 97.69 102 ALA A N 1
ATOM 765 C CA . ALA A 1 102 ? 0.614 -0.601 -13.781 1 97.69 102 ALA A CA 1
ATOM 766 C C . ALA A 1 102 ? 1.416 0.082 -14.883 1 97.69 102 ALA A C 1
ATOM 768 O O . ALA A 1 102 ? 1.146 -0.119 -16.078 1 97.69 102 ALA A O 1
ATOM 769 N N . PRO A 1 103 ? 2.43 0.908 -14.523 1 94.69 103 PRO A N 1
ATOM 770 C CA . PRO A 1 103 ? 3.297 1.465 -15.562 1 94.69 103 PRO A CA 1
ATOM 771 C C . PRO A 1 103 ? 3.977 0.386 -16.406 1 94.69 103 PRO A C 1
ATOM 773 O O . PRO A 1 103 ? 4.062 0.514 -17.625 1 94.69 103 PRO A O 1
ATOM 776 N N . ARG A 1 104 ? 4.535 -0.586 -15.812 1 95.88 104 ARG A N 1
ATOM 777 C CA . ARG A 1 104 ? 5.055 -1.83 -16.375 1 95.88 104 ARG A CA 1
ATOM 778 C C . ARG A 1 104 ? 4.547 -3.037 -15.594 1 95.88 104 ARG A C 1
ATOM 780 O O . ARG A 1 104 ? 4.297 -2.943 -14.391 1 95.88 104 ARG A O 1
ATOM 787 N N . PHE A 1 105 ? 4.418 -4.152 -16.297 1 97 105 PHE A N 1
ATOM 788 C CA . PHE A 1 105 ? 3.783 -5.305 -15.672 1 97 105 PHE A CA 1
ATOM 789 C C . PHE A 1 105 ? 4.398 -6.605 -16.172 1 97 105 PHE A C 1
ATOM 791 O O . PHE A 1 105 ? 4.629 -6.766 -17.375 1 97 105 PHE A O 1
ATOM 798 N N . VAL A 1 106 ? 4.699 -7.492 -15.273 1 97.06 106 VAL A N 1
ATOM 799 C CA . VAL A 1 106 ? 5.16 -8.852 -15.562 1 97.06 106 VAL A CA 1
ATOM 800 C C . VAL A 1 106 ? 4.258 -9.859 -14.867 1 97.06 106 VAL A C 1
ATOM 802 O O . VAL A 1 106 ? 4.121 -9.836 -13.641 1 97.06 106 VAL A O 1
ATOM 805 N N . GLU A 1 107 ? 3.635 -10.68 -15.617 1 97.75 107 GLU A N 1
ATOM 806 C CA . GLU A 1 107 ? 2.865 -11.781 -15.055 1 97.75 107 GLU A CA 1
ATOM 807 C C . GLU A 1 107 ? 3.705 -13.055 -14.977 1 97.75 107 GLU A C 1
ATOM 809 O O . GLU A 1 107 ? 4.234 -13.523 -15.984 1 97.75 107 GLU A O 1
ATOM 814 N N . VAL A 1 108 ? 3.82 -13.539 -13.812 1 97.06 108 VAL A N 1
ATOM 815 C CA . VAL A 1 108 ? 4.555 -14.773 -13.562 1 97.06 108 VAL A CA 1
ATOM 816 C C . VAL A 1 108 ? 3.584 -15.867 -13.125 1 97.06 108 VAL A C 1
ATOM 818 O O . VAL A 1 108 ? 2.852 -15.703 -12.141 1 97.06 108 VAL A O 1
ATOM 821 N N . HIS A 1 109 ? 3.609 -16.953 -13.805 1 97.25 109 HIS A N 1
ATOM 822 C CA . HIS A 1 109 ? 2.779 -18.094 -13.461 1 97.25 109 HIS A CA 1
ATOM 823 C C . HIS A 1 109 ? 3.58 -19.156 -12.695 1 97.25 109 HIS A C 1
ATOM 825 O O . HIS A 1 109 ? 4.492 -19.766 -13.25 1 97.25 109 HIS A O 1
ATOM 831 N N . VAL A 1 110 ? 3.273 -19.234 -11.445 1 96 110 VAL A N 1
ATOM 832 C CA . VAL A 1 110 ? 3.826 -20.328 -10.656 1 96 110 VAL A CA 1
ATOM 833 C C . VAL A 1 110 ? 2.977 -21.578 -10.844 1 96 110 VAL A C 1
ATOM 835 O O . VAL A 1 110 ? 1.983 -21.781 -10.141 1 96 110 VAL A O 1
ATOM 838 N N . ASP A 1 111 ? 3.447 -22.406 -11.664 1 94.5 111 ASP A N 1
ATOM 839 C CA . ASP A 1 111 ? 2.65 -23.516 -12.164 1 94.5 111 ASP A CA 1
ATOM 840 C C . ASP A 1 111 ? 2.98 -24.812 -11.414 1 94.5 111 ASP A C 1
ATOM 842 O O . ASP A 1 111 ? 3.812 -25.594 -11.867 1 94.5 111 ASP A O 1
ATOM 846 N N . VAL A 1 112 ? 2.318 -25.016 -10.367 1 92.31 112 VAL A N 1
ATOM 847 C CA . VAL A 1 112 ? 2.424 -26.219 -9.562 1 92.31 112 VAL A CA 1
ATOM 848 C C . VAL A 1 112 ? 1.123 -27.016 -9.648 1 92.31 112 VAL A C 1
ATOM 850 O O . VAL A 1 112 ? 0.033 -26.453 -9.547 1 92.31 112 VAL A O 1
ATOM 853 N N . PRO A 1 113 ? 1.293 -28.359 -9.922 1 92.44 113 PRO A N 1
ATOM 854 C CA . PRO A 1 113 ? 0.076 -29.172 -9.984 1 92.44 113 PRO A CA 1
ATOM 855 C C . PRO A 1 113 ? -0.736 -29.109 -8.695 1 92.44 113 PRO A C 1
ATOM 857 O O . PRO A 1 113 ? -0.165 -29 -7.605 1 92.44 113 PRO A O 1
ATOM 860 N N . LEU A 1 114 ? -2.078 -29.219 -8.844 1 92.69 114 LEU A N 1
ATOM 861 C CA . LEU A 1 114 ? -2.988 -29.156 -7.703 1 92.69 114 LEU A CA 1
ATOM 862 C C . LEU A 1 114 ? -2.596 -30.156 -6.633 1 92.69 114 LEU A C 1
ATOM 864 O O . LEU A 1 114 ? -2.596 -29.844 -5.441 1 92.69 114 LEU A O 1
ATOM 868 N N . ALA A 1 115 ? -2.246 -31.344 -7.094 1 93 115 ALA A N 1
ATOM 869 C CA . ALA A 1 115 ? -1.879 -32.406 -6.164 1 93 115 ALA A CA 1
ATOM 870 C C . ALA A 1 115 ? -0.675 -32 -5.316 1 93 115 ALA A C 1
ATOM 872 O O . ALA A 1 115 ? -0.619 -32.312 -4.121 1 93 115 ALA A O 1
ATOM 873 N N . THR A 1 116 ? 0.224 -31.359 -5.945 1 91.69 116 THR A N 1
ATOM 874 C CA . THR A 1 116 ? 1.417 -30.891 -5.246 1 91.69 116 THR A CA 1
ATOM 875 C C . THR A 1 116 ? 1.066 -29.797 -4.254 1 91.69 116 THR A C 1
ATOM 877 O O . THR A 1 116 ? 1.532 -29.797 -3.113 1 91.69 116 THR A O 1
ATOM 880 N N . ALA A 1 117 ? 0.251 -28.797 -4.641 1 91.5 117 ALA A N 1
ATOM 881 C CA . ALA A 1 117 ? -0.182 -27.703 -3.773 1 91.5 117 ALA A CA 1
ATOM 882 C C . ALA A 1 117 ? -0.938 -28.234 -2.559 1 91.5 117 ALA A C 1
ATOM 884 O O . ALA A 1 117 ? -0.705 -27.797 -1.432 1 91.5 117 ALA A O 1
ATOM 885 N N . GLU A 1 118 ? -1.753 -29.234 -2.781 1 91.31 118 GLU A N 1
ATOM 886 C CA . GLU A 1 118 ? -2.553 -29.844 -1.718 1 91.31 118 GLU A CA 1
ATOM 887 C C . GLU A 1 118 ? -1.67 -30.562 -0.703 1 91.31 118 GLU A C 1
ATOM 889 O O . GLU A 1 118 ? -1.934 -30.516 0.5 1 91.31 118 GLU A O 1
ATOM 894 N N . ALA A 1 119 ? -0.714 -31.188 -1.239 1 91.25 119 ALA A N 1
ATOM 895 C CA . ALA A 1 119 ? 0.202 -31.922 -0.369 1 91.25 119 ALA A CA 1
ATOM 896 C C . ALA A 1 119 ? 0.97 -30.969 0.545 1 91.25 119 ALA A C 1
ATOM 898 O O . ALA A 1 119 ? 1.235 -31.297 1.705 1 91.25 119 ALA A O 1
ATOM 899 N N . ARG A 1 120 ? 1.406 -29.844 0.073 1 86.44 120 ARG A N 1
ATOM 900 C CA . ARG A 1 120 ? 2.111 -28.844 0.861 1 86.44 120 ARG A CA 1
ATOM 901 C C . ARG A 1 120 ? 1.184 -28.203 1.89 1 86.44 120 ARG A C 1
ATOM 903 O O . ARG A 1 120 ? 1.525 -28.109 3.07 1 86.44 120 ARG A O 1
ATOM 910 N N . ASP A 1 121 ? -0.021 -27.859 1.508 1 88.19 121 ASP A N 1
ATOM 911 C CA . ASP A 1 121 ? -1.101 -27.219 2.252 1 88.19 121 ASP A CA 1
ATOM 912 C C . ASP A 1 121 ? -0.573 -26.547 3.521 1 88.19 121 ASP A C 1
ATOM 914 O O . ASP A 1 121 ? -1.073 -26.812 4.617 1 88.19 121 ASP A O 1
ATOM 918 N N . ASP A 1 122 ? 0.451 -25.719 3.393 1 81.5 122 ASP A N 1
ATOM 919 C CA . ASP A 1 122 ? 1.179 -25.109 4.504 1 81.5 122 ASP A CA 1
ATOM 920 C C . ASP A 1 122 ? 0.239 -24.297 5.402 1 81.5 122 ASP A C 1
ATOM 922 O O . ASP A 1 122 ? 0.538 -24.078 6.574 1 81.5 122 ASP A O 1
ATOM 926 N N . LYS A 1 123 ? -0.961 -23.938 4.93 1 83.38 123 LYS A N 1
ATOM 927 C CA . LYS A 1 123 ? -1.836 -23.078 5.727 1 83.38 123 LYS A CA 1
ATOM 928 C C . LYS A 1 123 ? -3.162 -23.781 6.023 1 83.38 123 LYS A C 1
ATOM 930 O O . LYS A 1 123 ? -4.055 -23.188 6.637 1 83.38 123 LYS A O 1
ATOM 935 N N . GLY A 1 124 ? -3.232 -24.953 5.555 1 87 124 GLY A N 1
ATOM 936 C CA . GLY A 1 124 ? -4.438 -25.719 5.824 1 87 124 GLY A CA 1
ATOM 937 C C . GLY A 1 124 ? -5.625 -25.281 4.98 1 87 124 GLY A C 1
ATOM 938 O O . GLY A 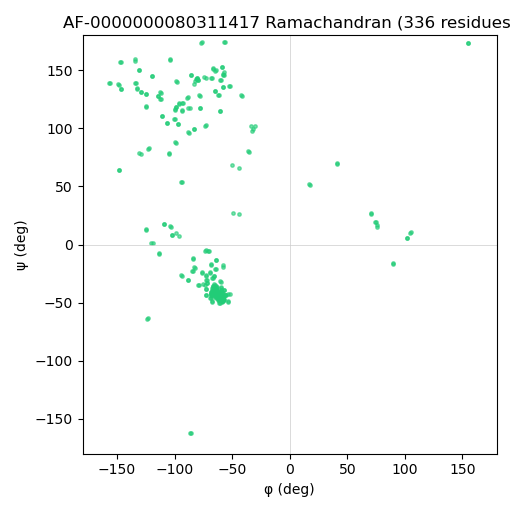1 124 ? -6.773 -25.531 5.344 1 87 124 GLY A O 1
ATOM 939 N N . PHE A 1 125 ? -5.355 -24.594 3.992 1 86.44 125 PHE A N 1
ATOM 940 C CA . PHE A 1 125 ? -6.406 -24.062 3.129 1 86.44 125 PHE A CA 1
ATOM 941 C C . PHE A 1 125 ? -7.172 -25.188 2.451 1 86.44 125 PHE A C 1
ATOM 943 O O . PHE A 1 125 ? -8.398 -25.172 2.404 1 86.44 125 PHE A O 1
ATOM 950 N N . TYR A 1 126 ? -6.465 -26.141 1.989 1 89.69 126 TYR A N 1
ATOM 951 C CA . TYR A 1 126 ? -7.09 -27.203 1.209 1 89.69 126 TYR A CA 1
ATOM 952 C C . TYR A 1 126 ? -7.918 -28.125 2.102 1 89.69 126 TYR A C 1
ATOM 954 O O . TYR A 1 126 ? -9.031 -28.516 1.744 1 89.69 126 TYR A O 1
ATOM 962 N N . ALA A 1 127 ? -7.289 -28.438 3.236 1 87.25 127 ALA A N 1
ATOM 963 C CA . ALA A 1 127 ? -8.047 -29.25 4.184 1 87.25 127 ALA A CA 1
ATOM 964 C C . ALA A 1 127 ? -9.375 -28.578 4.539 1 87.25 127 ALA A C 1
ATOM 966 O O . ALA A 1 127 ? -10.422 -29.234 4.516 1 87.25 127 ALA A O 1
ATOM 967 N N . ARG A 1 128 ? -9.312 -27.297 4.77 1 87.31 128 ARG A N 1
ATOM 968 C CA . ARG A 1 128 ? -10.516 -26.547 5.117 1 87.31 128 ARG A CA 1
ATOM 969 C C . ARG A 1 128 ? -11.477 -26.484 3.934 1 87.31 128 ARG A C 1
ATOM 971 O O . ARG A 1 128 ? -12.695 -26.594 4.105 1 87.31 128 ARG A O 1
ATOM 978 N N . ALA A 1 129 ? -10.945 -26.281 2.83 1 86.94 129 ALA A N 1
ATOM 979 C CA . ALA A 1 129 ? -11.758 -26.172 1.622 1 86.94 129 ALA A CA 1
ATOM 980 C C . ALA A 1 129 ? -12.492 -27.484 1.337 1 86.94 129 ALA A C 1
ATOM 982 O O . ALA A 1 129 ? -13.672 -27.484 0.974 1 86.94 129 ALA A O 1
ATOM 983 N N . HIS A 1 130 ? -11.852 -28.562 1.523 1 86.81 130 HIS A N 1
ATOM 984 C CA . HIS A 1 130 ? -12.453 -29.859 1.245 1 86.81 130 HIS A CA 1
ATOM 985 C C . HIS A 1 130 ? -13.508 -30.219 2.289 1 86.81 130 HIS A C 1
ATOM 987 O O . HIS A 1 130 ? -14.469 -30.922 1.986 1 86.81 130 HIS A O 1
ATOM 993 N N . ALA A 1 131 ? -13.32 -29.656 3.445 1 85.88 131 ALA A N 1
ATOM 994 C CA . ALA A 1 131 ? -14.25 -29.922 4.539 1 85.88 131 ALA A CA 1
ATOM 995 C C . ALA A 1 131 ? -15.484 -29.047 4.438 1 85.88 131 ALA A C 1
ATOM 997 O O . ALA A 1 131 ? -16.516 -29.328 5.047 1 85.88 131 ALA A O 1
ATOM 998 N N . ALA A 1 132 ? -15.32 -28.031 3.738 1 85.69 132 ALA A N 1
ATOM 999 C CA . ALA A 1 132 ? -16.406 -27.062 3.641 1 85.69 132 ALA A CA 1
ATOM 1000 C C . ALA A 1 132 ? -17.438 -27.5 2.598 1 85.69 132 ALA A C 1
ATOM 1002 O O . ALA A 1 132 ? -17.078 -28.062 1.564 1 85.69 132 ALA A O 1
ATOM 1003 N N . GLN A 1 133 ? -18.609 -27.328 2.84 1 79.12 133 GLN A N 1
ATOM 1004 C CA . GLN A 1 133 ? -19.688 -27.656 1.898 1 79.12 133 GLN A CA 1
ATOM 1005 C C . GLN A 1 133 ? -19.641 -26.734 0.683 1 79.12 133 GLN A C 1
ATOM 1007 O O . GLN A 1 133 ? -19.969 -27.156 -0.43 1 79.12 133 GLN A O 1
ATOM 1012 N N . SER A 1 134 ? -19.297 -25.422 0.855 1 85.12 134 SER A N 1
ATOM 1013 C CA . SER A 1 134 ? -19.25 -24.438 -0.216 1 85.12 134 SER A CA 1
ATOM 1014 C C . SER A 1 134 ? -17.922 -23.656 -0.198 1 85.12 134 SER A C 1
ATOM 1016 O O . SER A 1 134 ? -17.906 -22.469 0.099 1 85.12 134 SER A O 1
ATOM 1018 N N . SER A 1 135 ? -16.938 -24.406 -0.747 1 85.88 135 SER A N 1
ATOM 1019 C CA . SER A 1 135 ? -15.625 -23.781 -0.73 1 85.88 135 SER A CA 1
ATOM 1020 C C . SER A 1 135 ? -15.484 -22.766 -1.859 1 85.88 135 SER A C 1
ATOM 1022 O O . SER A 1 135 ? -15.984 -22.984 -2.965 1 85.88 135 SER A O 1
ATOM 1024 N N . THR A 1 136 ? -14.805 -21.656 -1.548 1 87.38 136 THR A N 1
ATOM 1025 C CA . THR A 1 136 ? -14.523 -20.656 -2.566 1 87.38 136 THR A CA 1
ATOM 1026 C C . THR A 1 136 ? -13.039 -20.641 -2.91 1 87.38 136 THR A C 1
ATOM 1028 O O . THR A 1 136 ? -12.562 -19.734 -3.596 1 87.38 136 THR A O 1
ATOM 1031 N N . MET A 1 137 ? -12.367 -21.672 -2.57 1 90 137 MET A N 1
ATOM 1032 C CA . MET A 1 137 ? -10.922 -21.719 -2.783 1 90 137 MET A CA 1
ATOM 1033 C C . MET A 1 137 ? -10.594 -22.016 -4.242 1 90 137 MET A C 1
ATOM 1035 O O . MET A 1 137 ? -11.086 -23 -4.801 1 90 137 MET A O 1
ATOM 1039 N N . PRO A 1 138 ? -9.781 -21.188 -4.797 1 91.5 138 PRO A N 1
ATOM 1040 C CA . PRO A 1 138 ? -9.367 -21.484 -6.168 1 91.5 138 PRO A CA 1
ATOM 1041 C C . PRO A 1 138 ? -8.703 -22.859 -6.301 1 91.5 138 PRO A C 1
ATOM 1043 O O . PRO A 1 138 ? -7.836 -23.203 -5.5 1 91.5 138 PRO A O 1
ATOM 1046 N N . GLY A 1 139 ? -9.094 -23.594 -7.352 1 89.75 139 GLY A N 1
ATOM 1047 C CA . GLY A 1 139 ? -8.594 -24.938 -7.551 1 89.75 139 GLY A CA 1
ATOM 1048 C C . GLY A 1 139 ? -9.445 -26 -6.879 1 89.75 139 GLY A C 1
ATOM 1049 O O . GLY A 1 139 ? -9.312 -27.188 -7.176 1 89.75 139 GLY A O 1
ATOM 1050 N N . VAL A 1 140 ? -10.289 -25.594 -5.953 1 90.81 140 VAL A N 1
ATOM 1051 C CA . VAL A 1 140 ? -11.18 -26.531 -5.27 1 90.81 140 VAL A CA 1
ATOM 1052 C C . VAL A 1 140 ? -12.625 -26.094 -5.449 1 90.81 140 VAL A C 1
ATOM 1054 O O . VAL A 1 140 ? -13.383 -26.703 -6.215 1 90.81 140 VAL A O 1
ATOM 1057 N N . GLY A 1 141 ? -12.969 -24.953 -4.938 1 89 141 GLY A N 1
ATOM 1058 C CA . GLY A 1 141 ? -14.344 -24.484 -4.969 1 89 141 GLY A CA 1
ATOM 1059 C C . GLY A 1 141 ? -14.641 -23.578 -6.156 1 89 141 GLY A C 1
ATOM 1060 O O . GLY A 1 141 ? -15.797 -23.422 -6.551 1 89 141 GLY A O 1
ATOM 1061 N N . VAL A 1 142 ? -13.664 -22.922 -6.652 1 91.44 142 VAL A N 1
ATOM 1062 C CA . VAL A 1 142 ? -13.812 -22.078 -7.84 1 91.44 142 VAL A CA 1
ATOM 1063 C C . VAL A 1 142 ? -12.648 -22.344 -8.797 1 91.44 142 VAL A C 1
ATOM 1065 O O . VAL A 1 142 ? -11.586 -22.797 -8.383 1 91.44 142 VAL A O 1
ATOM 1068 N N . ALA A 1 143 ? -12.875 -21.984 -10.039 1 93.75 143 ALA A N 1
ATOM 1069 C CA . ALA A 1 143 ? -11.867 -22.25 -11.062 1 93.75 143 ALA A CA 1
ATOM 1070 C C . ALA A 1 143 ? -10.695 -21.297 -10.938 1 93.75 143 ALA A C 1
ATOM 1072 O O . ALA A 1 143 ? -10.867 -20.125 -10.555 1 93.75 143 ALA A O 1
ATOM 1073 N N . TYR A 1 144 ? -9.531 -21.781 -11.203 1 96.81 144 TYR A N 1
ATOM 1074 C CA . TYR A 1 144 ? -8.344 -20.969 -11.445 1 96.81 144 TYR A CA 1
ATOM 1075 C C . TYR A 1 144 ? -8.07 -20.828 -12.938 1 96.81 144 TYR A C 1
ATOM 1077 O O . TYR A 1 144 ? -7.824 -21.812 -13.625 1 96.81 144 TYR A O 1
ATOM 1085 N N . GLU A 1 145 ? -8.164 -19.562 -13.414 1 97.88 145 GLU A N 1
ATOM 1086 C CA . GLU A 1 145 ? -7.879 -19.281 -14.812 1 97.88 145 GLU A CA 1
ATOM 1087 C C . GLU A 1 145 ? -6.395 -19.016 -15.031 1 97.88 145 GLU A C 1
ATOM 1089 O O . GLU A 1 145 ? -5.934 -17.875 -14.867 1 97.88 145 GLU A O 1
ATOM 1094 N N . ALA A 1 146 ? -5.703 -20.094 -15.43 1 97.38 146 ALA A N 1
ATOM 1095 C CA . ALA A 1 146 ? -4.27 -19.922 -15.68 1 97.38 146 ALA A CA 1
ATOM 1096 C C . ALA A 1 146 ? -4.016 -18.844 -16.719 1 97.38 146 ALA A C 1
ATOM 1098 O O . ALA A 1 146 ? -4.82 -18.641 -17.641 1 97.38 146 ALA A O 1
ATOM 1099 N N . PRO A 1 147 ? -2.902 -18.109 -16.562 1 97.94 147 PRO A N 1
ATOM 1100 C CA . PRO A 1 147 ? -2.607 -17.109 -17.578 1 97.94 147 PRO A CA 1
ATOM 1101 C C . PRO A 1 147 ? -2.443 -17.703 -18.969 1 97.94 147 PRO A C 1
ATOM 1103 O O . PRO A 1 147 ? -1.897 -18.797 -19.125 1 97.94 147 PRO A O 1
ATOM 1106 N N . SER A 1 148 ? -2.934 -17 -19.969 1 97.06 148 SER A N 1
ATOM 1107 C CA . SER A 1 148 ? -2.844 -17.484 -21.344 1 97.06 148 SER A CA 1
ATOM 1108 C C . SER A 1 148 ? -1.456 -17.25 -21.938 1 97.06 148 SER A C 1
ATOM 1110 O O . SER A 1 148 ? -0.957 -18.047 -22.719 1 97.06 148 SER A O 1
ATOM 1112 N N . ALA A 1 149 ? -0.826 -16.141 -21.562 1 96.25 149 ALA A N 1
ATOM 1113 C CA . ALA A 1 149 ? 0.481 -15.766 -22.109 1 96.25 149 ALA A CA 1
ATOM 1114 C C . ALA A 1 149 ? 1.302 -15 -21.078 1 96.25 149 ALA A C 1
ATOM 1116 O O . ALA A 1 149 ? 1.654 -13.836 -21.297 1 96.25 149 ALA A O 1
ATOM 1117 N N . PRO A 1 150 ? 1.658 -15.672 -19.938 1 96.81 150 PRO A N 1
ATOM 1118 C CA . PRO A 1 150 ? 2.494 -14.984 -18.953 1 96.81 150 PRO A CA 1
ATOM 1119 C C . PRO A 1 150 ? 3.902 -14.695 -19.469 1 96.81 150 PRO A C 1
ATOM 1121 O O . PRO A 1 150 ? 4.383 -15.383 -20.375 1 96.81 150 PRO A O 1
ATOM 1124 N N . GLU A 1 151 ? 4.5 -13.664 -18.969 1 94.94 151 GLU A N 1
ATOM 1125 C CA . GLU A 1 151 ? 5.875 -13.344 -19.359 1 94.94 151 GLU A CA 1
ATOM 1126 C C . GLU A 1 151 ? 6.844 -14.422 -18.875 1 94.94 151 GLU A C 1
ATOM 1128 O O . GLU A 1 151 ? 7.895 -14.633 -19.484 1 94.94 151 GLU A O 1
ATOM 1133 N N . LEU A 1 152 ? 6.465 -15.117 -17.766 1 94.62 152 LEU A N 1
ATOM 1134 C CA . LEU A 1 152 ? 7.328 -16.156 -17.203 1 94.62 152 LEU A CA 1
ATOM 1135 C C . LEU A 1 152 ? 6.5 -17.25 -16.547 1 94.62 152 LEU A C 1
ATOM 1137 O O . LEU A 1 152 ? 5.516 -16.969 -15.852 1 94.62 152 LEU A O 1
ATOM 1141 N N . VAL A 1 153 ? 6.879 -18.469 -16.75 1 94.94 153 VAL A N 1
ATOM 1142 C CA . VAL A 1 153 ? 6.332 -19.609 -16.031 1 94.94 153 VAL A CA 1
ATOM 1143 C C . VAL A 1 153 ? 7.422 -20.234 -15.164 1 94.94 153 VAL A C 1
ATOM 1145 O O . VAL A 1 153 ? 8.539 -20.469 -15.633 1 94.94 153 VAL A O 1
ATOM 1148 N N . VAL A 1 154 ? 7.055 -20.375 -13.922 1 93.69 154 VAL A N 1
ATOM 1149 C CA . VAL A 1 154 ? 7.969 -21.031 -12.992 1 93.69 154 VAL A CA 1
ATOM 1150 C C . VAL A 1 154 ? 7.309 -22.281 -12.406 1 93.69 154 VAL A C 1
ATOM 1152 O O . VAL A 1 154 ? 6.102 -22.297 -12.156 1 93.69 154 VAL A O 1
ATOM 1155 N N . HIS A 1 155 ? 8.117 -23.312 -12.172 1 88.06 155 HIS A N 1
ATOM 1156 C CA . HIS A 1 155 ? 7.57 -24.578 -11.688 1 88.06 155 HIS A CA 1
ATOM 1157 C C . HIS A 1 155 ? 8.039 -24.891 -10.273 1 88.06 155 HIS A C 1
ATOM 1159 O O . HIS A 1 155 ? 7.629 -25.891 -9.68 1 88.06 155 HIS A O 1
ATOM 1165 N N . ALA A 1 156 ? 8.961 -24.094 -9.797 1 73.75 156 ALA A N 1
ATOM 1166 C CA . ALA A 1 156 ? 9.438 -24.281 -8.43 1 73.75 156 ALA A CA 1
ATOM 1167 C C . ALA A 1 156 ? 9.805 -22.95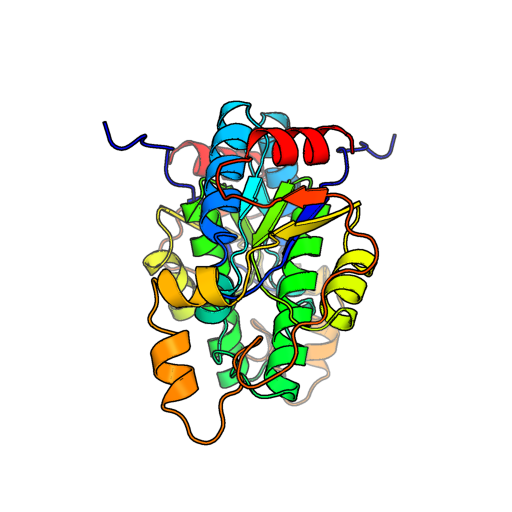3 -7.773 1 73.75 156 ALA A C 1
ATOM 1169 O O . ALA A 1 156 ? 10.07 -21.969 -8.461 1 73.75 156 ALA A O 1
ATOM 1170 N N . SER A 1 157 ? 9.766 -23.016 -6.469 1 67.94 157 SER A N 1
ATOM 1171 C CA . SER A 1 157 ? 10.07 -21.812 -5.703 1 67.94 157 SER A CA 1
ATOM 1172 C C . SER A 1 157 ? 11.555 -21.469 -5.793 1 67.94 157 SER A C 1
ATOM 1174 O O . SER A 1 157 ? 11.961 -20.359 -5.414 1 67.94 157 SER A O 1
ATOM 1176 N N . ASP A 1 158 ? 12.211 -22.312 -6.387 1 68.44 158 ASP A N 1
ATOM 1177 C CA . ASP A 1 158 ? 13.656 -22.094 -6.383 1 68.44 158 ASP A CA 1
ATOM 1178 C C . ASP A 1 158 ? 14.109 -21.391 -7.664 1 68.44 158 ASP A C 1
ATOM 1180 O O . ASP A 1 158 ? 15.289 -21.078 -7.816 1 68.44 158 ASP A O 1
ATOM 1184 N N . ASP A 1 159 ? 13.188 -21.062 -8.297 1 79.69 159 ASP A N 1
ATOM 1185 C CA . ASP A 1 159 ? 13.562 -20.453 -9.562 1 79.69 159 ASP A CA 1
ATOM 1186 C C . ASP A 1 159 ? 13.641 -18.938 -9.438 1 79.69 159 ASP A C 1
ATOM 1188 O O . ASP A 1 159 ? 13.078 -18.203 -10.258 1 79.69 159 ASP A O 1
ATOM 1192 N N . VAL A 1 160 ? 14.367 -18.5 -8.547 1 87.62 160 VAL A N 1
ATOM 1193 C CA . VAL A 1 160 ? 14.508 -17.078 -8.273 1 87.62 160 VAL A CA 1
ATOM 1194 C C . VAL A 1 160 ? 15.312 -16.406 -9.391 1 87.62 160 VAL A C 1
ATOM 1196 O O . VAL A 1 160 ? 15.023 -15.273 -9.789 1 87.62 160 VAL A O 1
ATOM 1199 N N . GLY A 1 161 ? 16.219 -17.203 -9.898 1 87.25 161 GLY A N 1
ATOM 1200 C CA . GLY A 1 161 ? 17.047 -16.672 -10.961 1 87.25 161 GLY A CA 1
ATOM 1201 C C . GLY A 1 161 ? 16.266 -16.297 -12.203 1 87.25 161 GLY A C 1
ATOM 1202 O O . GLY A 1 161 ? 16.469 -15.219 -12.773 1 87.25 161 GLY A O 1
ATOM 1203 N N . ALA A 1 162 ? 15.375 -17.141 -12.57 1 87.19 162 ALA A N 1
ATOM 1204 C CA . ALA A 1 162 ? 14.539 -16.875 -13.742 1 87.19 162 ALA A CA 1
ATOM 1205 C C . ALA A 1 162 ? 13.656 -15.656 -13.523 1 87.19 162 ALA A C 1
ATOM 1207 O O . ALA A 1 162 ? 13.477 -14.844 -14.43 1 87.19 162 ALA A O 1
ATOM 1208 N N . LEU A 1 163 ? 13.141 -15.531 -12.375 1 89.12 163 LEU A N 1
ATOM 1209 C CA . LEU A 1 163 ? 12.289 -14.398 -12.039 1 89.12 163 LEU A CA 1
ATOM 1210 C C . LEU A 1 163 ? 13.078 -13.094 -12.102 1 89.12 163 LEU A C 1
ATOM 1212 O O . LEU A 1 163 ? 12.617 -12.109 -12.688 1 89.12 163 LEU A O 1
ATOM 1216 N N . LEU A 1 164 ? 14.273 -13.125 -11.547 1 89.5 164 LEU A N 1
ATOM 1217 C CA . LEU A 1 164 ? 15.117 -11.93 -11.539 1 89.5 164 LEU A CA 1
ATOM 1218 C C . LEU A 1 164 ? 15.492 -11.523 -12.961 1 89.5 164 LEU A C 1
ATOM 1220 O O . LEU A 1 164 ? 15.531 -10.328 -13.273 1 89.5 164 LEU A O 1
ATOM 1224 N N . ALA A 1 165 ? 15.734 -12.578 -13.727 1 86.69 165 ALA A N 1
ATOM 1225 C CA . ALA A 1 165 ? 16.047 -12.305 -15.125 1 86.69 165 ALA A CA 1
ATOM 1226 C C . ALA A 1 165 ? 14.867 -11.648 -15.836 1 86.69 165 ALA A C 1
ATOM 1228 O O . ALA A 1 165 ? 15.047 -10.719 -16.625 1 86.69 165 ALA A O 1
ATOM 1229 N N . ALA A 1 166 ? 13.711 -12.078 -15.539 1 85.44 166 ALA A N 1
ATOM 1230 C CA . ALA A 1 166 ? 12.5 -11.531 -16.156 1 85.44 166 ALA A CA 1
ATOM 1231 C C . ALA A 1 166 ? 12.273 -10.086 -15.727 1 85.44 166 ALA A C 1
ATOM 1233 O O . ALA A 1 166 ? 11.805 -9.266 -16.516 1 85.44 166 ALA A O 1
ATOM 1234 N N . ILE A 1 167 ? 12.594 -9.734 -14.508 1 85.44 167 ILE A N 1
ATOM 1235 C CA . ILE A 1 167 ? 12.406 -8.398 -13.961 1 85.44 167 ILE A CA 1
ATOM 1236 C C . ILE A 1 167 ? 13.43 -7.441 -14.57 1 85.44 167 ILE A C 1
ATOM 1238 O O . ILE A 1 167 ? 13.102 -6.297 -14.891 1 85.44 167 ILE A O 1
ATOM 1242 N N . THR A 1 168 ? 14.617 -7.922 -14.766 1 78.69 168 THR A N 1
ATOM 1243 C CA . THR A 1 168 ? 15.711 -7.078 -15.25 1 78.69 168 THR A CA 1
ATOM 1244 C C . THR A 1 168 ? 15.562 -6.809 -16.75 1 78.69 168 THR A C 1
ATOM 1246 O O . THR A 1 168 ? 16.062 -5.801 -17.25 1 78.69 168 THR A O 1
ATOM 1249 N N . ARG A 1 169 ? 14.867 -7.664 -17.484 1 72.94 169 ARG A N 1
ATOM 1250 C CA . ARG A 1 169 ? 14.672 -7.5 -18.922 1 72.94 169 ARG A CA 1
ATOM 1251 C C . ARG A 1 169 ? 13.688 -6.375 -19.219 1 72.94 169 ARG A C 1
ATOM 1253 O O . ARG A 1 169 ? 13.586 -5.91 -20.344 1 72.94 169 ARG A O 1
ATOM 1260 N N . LEU A 1 170 ? 13.109 -5.82 -18.25 1 67.81 170 LEU A N 1
ATOM 1261 C CA . LEU A 1 170 ? 12.133 -4.762 -18.469 1 67.81 170 LEU A CA 1
ATOM 1262 C C . LEU A 1 170 ? 12.812 -3.404 -18.594 1 67.81 170 LEU A C 1
ATOM 1264 O O . LEU A 1 170 ? 13.852 -3.166 -17.969 1 67.81 170 LEU A O 1
ATOM 1268 N N . MET B 1 1 ? 22.469 -15.352 12.656 1 23.45 1 MET B N 1
ATOM 1269 C CA . MET B 1 1 ? 22.859 -13.992 12.289 1 23.45 1 MET B CA 1
ATOM 1270 C C . MET B 1 1 ? 21.703 -13.258 11.617 1 23.45 1 MET B C 1
ATOM 1272 O O . MET B 1 1 ? 21.344 -13.555 10.477 1 23.45 1 MET B O 1
ATOM 1276 N N . SER B 1 2 ? 20.484 -12.922 12.164 1 31.41 2 SER B N 1
ATOM 1277 C CA . SER B 1 2 ? 19.141 -12.422 11.875 1 31.41 2 SER B CA 1
ATOM 1278 C C . SER B 1 2 ? 19.203 -11.148 11.039 1 31.41 2 SER B C 1
ATOM 1280 O O . SER B 1 2 ? 19.781 -10.148 11.461 1 31.41 2 SER B O 1
ATOM 1282 N N . ASP B 1 3 ? 19.625 -11.117 9.734 1 38.03 3 ASP B N 1
ATOM 1283 C CA . ASP B 1 3 ? 20.062 -10.117 8.758 1 38.03 3 ASP B CA 1
ATOM 1284 C C . ASP B 1 3 ? 19.281 -8.812 8.93 1 38.03 3 ASP B C 1
ATOM 1286 O O . ASP B 1 3 ? 18.078 -8.773 8.734 1 38.03 3 ASP B O 1
ATOM 1290 N N . THR B 1 4 ? 19.641 -7.895 9.938 1 39.47 4 THR B N 1
ATOM 1291 C CA . THR B 1 4 ? 19.203 -6.637 10.547 1 39.47 4 THR B CA 1
ATOM 1292 C C . THR B 1 4 ? 18.797 -5.637 9.469 1 39.47 4 THR B C 1
ATOM 1294 O O . THR B 1 4 ? 19.625 -4.902 8.938 1 39.47 4 THR B O 1
ATOM 1297 N N . ALA B 1 5 ? 18.406 -6.094 8.391 1 47.84 5 ALA B N 1
ATOM 1298 C CA . ALA B 1 5 ? 17.922 -5.008 7.539 1 47.84 5 ALA B CA 1
ATOM 1299 C C . ALA B 1 5 ? 17.297 -3.895 8.375 1 47.84 5 ALA B C 1
ATOM 1301 O O . ALA B 1 5 ? 16.5 -4.16 9.281 1 47.84 5 ALA B O 1
ATOM 1302 N N . SER B 1 6 ? 18.031 -2.797 8.695 1 58.19 6 SER B N 1
ATOM 1303 C CA . SER B 1 6 ? 17.562 -1.621 9.422 1 58.19 6 SER B CA 1
ATOM 1304 C C . SER B 1 6 ? 16.078 -1.368 9.18 1 58.19 6 SER B C 1
ATOM 1306 O O . SER B 1 6 ? 15.609 -1.437 8.047 1 58.19 6 SER B O 1
ATOM 1308 N N . SER B 1 7 ? 15.164 -1.723 10.141 1 81 7 SER B N 1
ATOM 1309 C CA . SER B 1 7 ? 13.719 -1.553 10.062 1 81 7 SER B CA 1
ATOM 1310 C C . SER B 1 7 ? 13.352 -0.197 9.469 1 81 7 SER B C 1
ATOM 1312 O O . SER B 1 7 ? 13.992 0.812 9.766 1 81 7 SER B O 1
ATOM 1314 N N . GLY B 1 8 ? 12.461 -0.191 8.43 1 95.38 8 GLY B N 1
ATOM 1315 C CA . GLY B 1 8 ? 11.938 1.021 7.824 1 95.38 8 GLY B CA 1
ATOM 1316 C C . GLY B 1 8 ? 11.25 1.938 8.812 1 95.38 8 GLY B C 1
ATOM 1317 O O . GLY B 1 8 ? 11.336 1.729 10.023 1 95.38 8 GLY B O 1
ATOM 1318 N N . VAL B 1 9 ? 10.859 3.041 8.461 1 96.88 9 VAL B N 1
ATOM 1319 C CA . VAL B 1 9 ? 10.258 4.055 9.32 1 96.88 9 VAL B CA 1
ATOM 1320 C C . VAL B 1 9 ? 9.016 4.633 8.641 1 96.88 9 VAL B C 1
ATOM 1322 O O . VAL B 1 9 ? 8.992 4.809 7.418 1 96.88 9 VAL B O 1
ATOM 1325 N N . VAL B 1 10 ? 7.988 4.836 9.422 1 98.38 10 VAL B N 1
ATOM 1326 C CA . VAL B 1 10 ? 6.824 5.594 8.977 1 98.38 10 VAL B CA 1
ATOM 1327 C C . VAL B 1 10 ? 6.945 7.047 9.43 1 98.38 10 VAL B C 1
ATOM 1329 O O . VAL B 1 10 ? 7.129 7.316 10.625 1 98.38 10 VAL B O 1
ATOM 1332 N N . VAL B 1 11 ? 6.922 7.965 8.508 1 98.31 11 VAL B N 1
ATOM 1333 C CA . VAL B 1 11 ? 6.898 9.398 8.773 1 98.31 11 VAL B CA 1
ATOM 1334 C C . VAL B 1 11 ? 5.508 9.961 8.469 1 98.31 11 VAL B C 1
ATOM 1336 O O . VAL B 1 11 ? 5.141 10.117 7.301 1 98.31 11 VAL B O 1
ATOM 1339 N N . TRP B 1 12 ? 4.789 10.227 9.492 1 98.62 12 TRP B N 1
ATOM 1340 C CA . TRP B 1 12 ? 3.428 10.734 9.336 1 98.62 12 TRP B CA 1
ATOM 1341 C C . TRP B 1 12 ? 3.41 12.258 9.367 1 98.62 12 TRP B C 1
ATOM 1343 O O . TRP B 1 12 ? 3.783 12.867 10.367 1 98.62 12 TRP B O 1
ATOM 1353 N N . LEU B 1 13 ? 3.039 12.867 8.273 1 97.75 13 LEU B N 1
ATOM 1354 C CA . LEU B 1 13 ? 2.889 14.32 8.195 1 97.75 13 LEU B CA 1
ATOM 1355 C C . LEU B 1 13 ? 1.43 14.727 8.383 1 97.75 13 LEU B C 1
ATOM 1357 O O . LEU B 1 13 ? 0.612 14.555 7.477 1 97.75 13 LEU B O 1
ATOM 1361 N N . THR B 1 14 ? 1.144 15.219 9.555 1 98.19 14 THR B N 1
ATOM 1362 C CA . THR B 1 14 ? -0.214 15.641 9.883 1 98.19 14 THR B CA 1
ATOM 1363 C C . THR B 1 14 ? -0.33 17.156 9.859 1 98.19 14 THR B C 1
ATOM 1365 O O . THR B 1 14 ? 0.676 17.859 9.961 1 98.19 14 THR B O 1
ATOM 1368 N N . GLY B 1 15 ? -1.523 17.641 9.719 1 96.5 15 GLY B N 1
ATOM 1369 C CA . GLY B 1 15 ? -1.868 19.047 9.602 1 96.5 15 GLY B CA 1
ATOM 1370 C C . GLY B 1 15 ? -3.17 19.281 8.867 1 96.5 15 GLY B C 1
ATOM 1371 O O . GLY B 1 15 ? -3.752 18.359 8.305 1 96.5 15 GLY B O 1
ATOM 1372 N N . LEU B 1 16 ? -3.576 20.5 8.859 1 95 16 LEU B N 1
ATOM 1373 C CA . LEU B 1 16 ? -4.84 20.859 8.227 1 95 16 LEU B CA 1
ATOM 1374 C C . LEU B 1 16 ? -4.785 20.609 6.723 1 95 16 LEU B C 1
ATOM 1376 O O . LEU B 1 16 ? -3.707 20.641 6.121 1 95 16 LEU B O 1
ATOM 1380 N N . PRO B 1 17 ? -6 20.266 6.117 1 93.12 17 PRO B N 1
ATOM 1381 C CA . PRO B 1 17 ? -6.023 20.219 4.652 1 93.12 17 PRO B CA 1
ATOM 1382 C C . PRO B 1 17 ? -5.48 21.5 4.008 1 93.12 17 PRO B C 1
ATOM 1384 O O . PRO B 1 17 ? -5.734 22.594 4.5 1 93.12 17 PRO B O 1
ATOM 1387 N N . SER B 1 18 ? -4.621 21.344 2.918 1 92.06 18 SER B N 1
ATOM 1388 C CA . SER B 1 18 ? -4.008 22.438 2.174 1 92.06 18 SER B CA 1
ATOM 1389 C C . SER B 1 18 ? -2.881 23.094 2.971 1 92.06 18 SER B C 1
ATOM 1391 O O . SER B 1 18 ? -2.52 24.234 2.721 1 92.06 18 SER B O 1
ATOM 1393 N N . SER B 1 19 ? -2.365 22.344 3.98 1 92.62 19 SER B N 1
ATOM 1394 C CA . SER B 1 19 ? -1.273 22.875 4.793 1 92.62 19 SER B CA 1
ATOM 1395 C C . SER B 1 19 ? 0.075 22.641 4.113 1 92.62 19 SER B C 1
ATOM 1397 O O . SER B 1 19 ? 1.089 23.203 4.539 1 92.62 19 SER B O 1
ATOM 1399 N N . GLY B 1 20 ? 0.109 21.812 3.061 1 91.69 20 GLY B N 1
ATOM 1400 C CA . GLY B 1 20 ? 1.345 21.594 2.328 1 91.69 20 GLY B CA 1
ATOM 1401 C C . GLY B 1 20 ? 1.982 20.25 2.631 1 91.69 20 GLY B C 1
ATOM 1402 O O . GLY B 1 20 ? 3.125 19.984 2.244 1 91.69 20 GLY B O 1
ATOM 1403 N N . LYS B 1 21 ? 1.304 19.375 3.311 1 94.06 21 LYS B N 1
ATOM 1404 C CA . LYS B 1 21 ? 1.813 18.062 3.689 1 94.06 21 LYS B CA 1
ATOM 1405 C C . LYS B 1 21 ? 2.328 17.297 2.473 1 94.06 21 LYS B C 1
ATOM 1407 O O . LYS B 1 21 ? 3.445 16.766 2.486 1 94.06 21 LYS B O 1
ATOM 1412 N N . SER B 1 22 ? 1.447 17.281 1.408 1 94.5 22 SER B N 1
ATOM 1413 C CA . SER B 1 22 ? 1.772 16.469 0.236 1 94.5 22 SER B CA 1
ATOM 1414 C C . SER B 1 22 ? 2.988 17.016 -0.498 1 94.5 22 SER B C 1
ATOM 1416 O O . SER B 1 22 ? 3.842 16.266 -0.959 1 94.5 22 SER B O 1
ATOM 1418 N N . THR B 1 23 ? 3.094 18.344 -0.604 1 92.62 23 THR B N 1
ATOM 1419 C CA . THR B 1 23 ? 4.246 18.984 -1.235 1 92.62 23 THR B CA 1
ATOM 1420 C C . THR B 1 23 ? 5.527 18.672 -0.468 1 92.62 23 THR B C 1
ATOM 1422 O O . THR B 1 23 ? 6.535 18.281 -1.064 1 92.62 23 THR B O 1
ATOM 1425 N N . LEU B 1 24 ? 5.457 18.797 0.83 1 94.12 24 LEU B N 1
ATOM 1426 C CA . LEU B 1 24 ? 6.605 18.5 1.68 1 94.12 24 LEU B CA 1
ATOM 1427 C C . LEU B 1 24 ? 7.027 17.031 1.541 1 94.12 24 LEU B C 1
ATOM 1429 O O . LEU B 1 24 ? 8.211 16.734 1.396 1 94.12 24 LEU B O 1
ATOM 1433 N N . ALA B 1 25 ? 6.066 16.141 1.575 1 96.38 25 ALA B N 1
ATOM 1434 C CA . ALA B 1 25 ? 6.336 14.703 1.456 1 96.38 25 ALA B CA 1
ATOM 1435 C C . ALA B 1 25 ? 6.988 14.375 0.116 1 96.38 25 ALA B C 1
ATOM 1437 O O . ALA B 1 25 ? 7.953 13.609 0.059 1 96.38 25 ALA B O 1
ATOM 1438 N N . ARG B 1 26 ? 6.484 14.945 -0.93 1 95 26 ARG B N 1
ATOM 1439 C CA . ARG B 1 26 ? 7.008 14.688 -2.266 1 95 26 ARG B CA 1
ATOM 1440 C C . ARG B 1 26 ? 8.445 15.172 -2.396 1 95 26 ARG B C 1
ATOM 1442 O O . ARG B 1 26 ? 9.297 14.469 -2.938 1 95 26 ARG B O 1
ATOM 1449 N N . ARG B 1 27 ? 8.695 16.359 -1.937 1 94 27 ARG B N 1
ATOM 1450 C CA . ARG B 1 27 ? 10.047 16.922 -1.997 1 94 27 ARG B CA 1
ATOM 1451 C C . ARG B 1 27 ? 11.023 16.094 -1.171 1 94 27 ARG B C 1
ATOM 1453 O O . ARG B 1 27 ? 12.148 15.836 -1.602 1 94 27 ARG B O 1
ATOM 1460 N N . ALA B 1 28 ? 10.578 15.711 0.005 1 95.19 28 ALA B N 1
ATOM 1461 C CA . ALA B 1 28 ? 11.414 14.859 0.846 1 95.19 28 ALA B CA 1
ATOM 1462 C C . ALA B 1 28 ? 11.695 13.523 0.167 1 95.19 28 ALA B C 1
ATOM 1464 O O . ALA B 1 28 ? 12.828 13.031 0.188 1 95.19 28 ALA B O 1
ATOM 1465 N N . ALA B 1 29 ? 10.648 12.938 -0.424 1 96.62 29 ALA B N 1
ATOM 1466 C CA . ALA B 1 29 ? 10.797 11.656 -1.107 1 96.62 29 ALA B CA 1
ATOM 1467 C C . ALA B 1 29 ? 11.828 11.742 -2.232 1 96.62 29 ALA B C 1
ATOM 1469 O O . ALA B 1 29 ? 12.664 10.859 -2.391 1 96.62 29 ALA B O 1
ATOM 1470 N N . GLU B 1 30 ? 11.727 12.805 -3.006 1 94.94 30 GLU B N 1
ATOM 1471 C CA . GLU B 1 30 ? 12.664 13.016 -4.102 1 94.94 30 GLU B CA 1
ATOM 1472 C C . GLU B 1 30 ? 14.102 13.07 -3.596 1 94.94 30 GLU B C 1
ATOM 1474 O O . GLU B 1 30 ? 14.992 12.461 -4.184 1 94.94 30 GLU B O 1
ATOM 1479 N N . ARG B 1 31 ? 14.297 13.781 -2.559 1 93.5 31 ARG B N 1
ATOM 1480 C CA . ARG B 1 31 ? 15.641 13.914 -1.992 1 93.5 31 ARG B CA 1
ATOM 1481 C C . ARG B 1 31 ? 16.141 12.578 -1.459 1 93.5 31 ARG B C 1
ATOM 1483 O O . ARG B 1 31 ? 17.297 12.211 -1.675 1 93.5 31 ARG B O 1
ATOM 1490 N N . LEU B 1 32 ? 15.32 11.859 -0.779 1 94.56 32 LEU B N 1
ATOM 1491 C CA . LEU B 1 32 ? 15.695 10.555 -0.235 1 94.56 32 LEU B CA 1
ATOM 1492 C C . LEU B 1 32 ? 16.062 9.586 -1.352 1 94.56 32 LEU B C 1
ATOM 1494 O O . LEU B 1 32 ? 17.094 8.914 -1.282 1 94.56 32 LEU B O 1
ATOM 1498 N N . ARG B 1 33 ? 15.234 9.555 -2.355 1 93.75 33 ARG B N 1
ATOM 1499 C CA . ARG B 1 33 ? 15.469 8.648 -3.477 1 93.75 33 ARG B CA 1
ATOM 1500 C C . ARG B 1 33 ? 16.766 9 -4.203 1 93.75 33 ARG B C 1
ATOM 1502 O O . ARG B 1 33 ? 17.469 8.109 -4.684 1 93.75 33 ARG B O 1
ATOM 1509 N N . SER B 1 34 ? 17.047 10.297 -4.289 1 92.88 34 SER B N 1
ATOM 1510 C CA . SER B 1 34 ? 18.266 10.742 -4.953 1 92.88 34 SER B CA 1
ATOM 1511 C C . SER B 1 34 ? 19.5 10.258 -4.203 1 92.88 34 SER B C 1
ATOM 1513 O O . SER B 1 34 ? 20.594 10.211 -4.773 1 92.88 34 SER B O 1
ATOM 1515 N N . THR B 1 35 ? 19.344 9.93 -2.961 1 91.44 35 THR B N 1
ATOM 1516 C CA . THR B 1 35 ? 20.453 9.398 -2.17 1 91.44 35 THR B CA 1
ATOM 1517 C C . THR B 1 35 ? 20.312 7.891 -1.981 1 91.44 35 THR B C 1
ATOM 1519 O O . THR B 1 35 ? 20.828 7.328 -1.017 1 91.44 35 THR B O 1
ATOM 1522 N N . ASN B 1 36 ? 19.422 7.223 -2.82 1 91.56 36 ASN B N 1
ATOM 1523 C CA . ASN B 1 36 ? 19.234 5.781 -2.934 1 91.56 36 ASN B CA 1
ATOM 1524 C C . ASN B 1 36 ? 18.562 5.207 -1.69 1 91.56 36 ASN B C 1
ATOM 1526 O O . ASN B 1 36 ? 18.875 4.098 -1.263 1 91.56 36 ASN B O 1
ATOM 1530 N N . VAL B 1 37 ? 17.812 6.039 -1.026 1 93.75 37 VAL B N 1
ATOM 1531 C CA . VAL B 1 37 ? 16.969 5.555 0.071 1 93.75 37 VAL B CA 1
ATOM 1532 C C . VAL B 1 37 ? 15.625 5.082 -0.469 1 93.75 37 VAL B C 1
ATOM 1534 O O . VAL B 1 37 ? 14.898 5.855 -1.099 1 93.75 37 VAL B O 1
ATOM 1537 N N . ALA B 1 38 ? 15.32 3.812 -0.317 1 95.69 38 ALA B N 1
ATOM 1538 C CA . ALA B 1 38 ? 14.031 3.277 -0.76 1 95.69 38 ALA B CA 1
ATOM 1539 C C . ALA B 1 38 ? 12.875 3.957 -0.034 1 95.69 38 ALA B C 1
ATOM 1541 O O . ALA B 1 38 ? 12.758 3.855 1.189 1 95.69 38 ALA B O 1
ATOM 1542 N N . THR B 1 39 ? 12.055 4.699 -0.79 1 97.31 39 THR B N 1
ATOM 1543 C CA . THR B 1 39 ? 11.047 5.582 -0.206 1 97.31 39 THR B CA 1
ATOM 1544 C C . THR B 1 39 ? 9.695 5.383 -0.885 1 97.31 39 THR B C 1
ATOM 1546 O O . THR B 1 39 ? 9.625 5.262 -2.109 1 97.31 39 THR B O 1
ATOM 1549 N N . LEU B 1 40 ? 8.656 5.281 -0.117 1 98.5 40 LEU B N 1
ATOM 1550 C CA . LEU B 1 40 ? 7.281 5.203 -0.594 1 98.5 40 LEU B CA 1
ATOM 1551 C C . LEU B 1 40 ? 6.426 6.297 0.037 1 98.5 40 LEU B C 1
ATOM 1553 O O . LEU B 1 40 ? 6.516 6.543 1.241 1 98.5 40 LEU B O 1
ATOM 1557 N N . VAL B 1 41 ? 5.727 6.992 -0.823 1 98.75 41 VAL B N 1
ATOM 1558 C CA . VAL B 1 41 ? 4.746 7.949 -0.325 1 98.75 41 VAL B CA 1
ATOM 1559 C C . VAL B 1 41 ? 3.35 7.332 -0.371 1 98.75 41 VAL B C 1
ATOM 1561 O O . VAL B 1 41 ? 2.877 6.93 -1.437 1 98.75 41 VAL B O 1
ATOM 1564 N N . LEU B 1 42 ? 2.705 7.188 0.78 1 98.81 42 LEU B N 1
ATOM 1565 C CA . LEU B 1 42 ? 1.297 6.816 0.88 1 98.81 42 LEU B CA 1
ATOM 1566 C C . LEU B 1 42 ? 0.442 8.023 1.241 1 98.81 42 LEU B C 1
ATOM 1568 O O . LEU B 1 42 ? 0.027 8.18 2.393 1 98.81 42 LEU B O 1
ATOM 1572 N N . ASP B 1 43 ? 0.218 8.805 0.206 1 98.56 43 ASP B N 1
ATOM 1573 C CA . ASP B 1 43 ? -0.645 9.977 0.36 1 98.56 43 ASP B CA 1
ATOM 1574 C C . ASP B 1 43 ? -2.076 9.562 0.69 1 98.56 43 ASP B C 1
ATOM 1576 O O . ASP B 1 43 ? -2.65 8.703 0.018 1 98.56 43 ASP B O 1
ATOM 1580 N N . GLY B 1 44 ? -2.637 10.203 1.688 1 98.19 44 GLY B N 1
ATOM 1581 C CA . GLY B 1 44 ? -3.973 9.828 2.129 1 98.19 44 GLY B CA 1
ATOM 1582 C C . GLY B 1 44 ? -5.004 9.883 1.019 1 98.19 44 GLY B C 1
ATOM 1583 O O . GLY B 1 44 ? -5.836 8.984 0.894 1 98.19 44 GLY B O 1
ATOM 1584 N N . ASP B 1 45 ? -4.973 10.867 0.242 1 95.94 45 ASP B N 1
ATOM 1585 C CA . ASP B 1 45 ? -5.93 11.008 -0.852 1 95.94 45 ASP B CA 1
ATOM 1586 C C . ASP B 1 45 ? -5.703 9.938 -1.918 1 95.94 45 ASP B C 1
ATOM 1588 O O . ASP B 1 45 ? -6.664 9.383 -2.457 1 95.94 45 ASP B O 1
ATOM 1592 N N . ASP B 1 46 ? -4.453 9.648 -2.289 1 98.12 46 ASP B N 1
ATOM 1593 C CA . ASP B 1 46 ? -4.133 8.633 -3.291 1 98.12 46 ASP B CA 1
ATOM 1594 C C . ASP B 1 46 ? -4.574 7.246 -2.824 1 98.12 46 ASP B C 1
ATOM 1596 O O . ASP B 1 46 ? -5.152 6.48 -3.598 1 98.12 46 ASP B O 1
ATOM 1600 N N . VAL B 1 47 ? -4.277 6.926 -1.549 1 98.75 47 VAL B N 1
ATOM 1601 C CA . VAL B 1 47 ? -4.641 5.621 -1.012 1 98.75 47 VAL B CA 1
ATOM 1602 C C . VAL B 1 47 ? -6.164 5.488 -0.963 1 98.75 47 VAL B C 1
ATOM 1604 O O . VAL B 1 47 ? -6.711 4.441 -1.312 1 98.75 47 VAL B O 1
ATOM 1607 N N . ARG B 1 48 ? -6.844 6.574 -0.519 1 98.12 48 ARG B N 1
ATOM 1608 C CA . ARG B 1 48 ? -8.305 6.543 -0.494 1 98.12 48 ARG B CA 1
ATOM 1609 C C . ARG B 1 48 ? -8.867 6.246 -1.878 1 98.12 48 ARG B C 1
ATOM 1611 O O . ARG B 1 48 ? -9.828 5.488 -2.012 1 98.12 48 ARG B O 1
ATOM 1618 N N . GLU B 1 49 ? -8.258 6.809 -2.852 1 97.88 49 GLU B N 1
ATOM 1619 C CA . GLU B 1 49 ? -8.703 6.605 -4.227 1 97.88 49 GLU B CA 1
ATOM 1620 C C . GLU B 1 49 ? -8.43 5.176 -4.688 1 97.88 49 GLU B C 1
ATOM 1622 O O . GLU B 1 49 ? -9.125 4.656 -5.562 1 97.88 49 GLU B O 1
ATOM 1627 N N . ALA B 1 50 ? -7.508 4.496 -4.133 1 98.5 50 ALA B N 1
ATOM 1628 C CA . ALA B 1 50 ? -7.113 3.15 -4.551 1 98.5 50 ALA B CA 1
ATOM 1629 C C . ALA B 1 50 ? -8.016 2.094 -3.918 1 98.5 50 ALA B C 1
ATOM 1631 O O . ALA B 1 50 ? -8.117 0.973 -4.422 1 98.5 50 ALA B O 1
ATOM 1632 N N . LEU B 1 51 ? -8.648 2.428 -2.795 1 98.69 51 LEU B N 1
ATOM 1633 C CA . LEU B 1 51 ? -9.422 1.444 -2.043 1 98.69 51 LEU B CA 1
ATOM 1634 C C . LEU B 1 51 ? -10.805 1.252 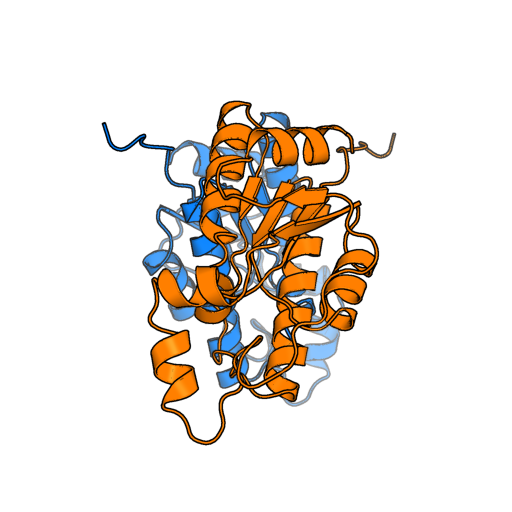-2.658 1 98.69 51 LEU B C 1
ATOM 1636 O O . LEU B 1 51 ? -11.414 2.211 -3.137 1 98.69 51 LEU B O 1
ATOM 1640 N N . ARG B 1 52 ? -11.219 -0.01 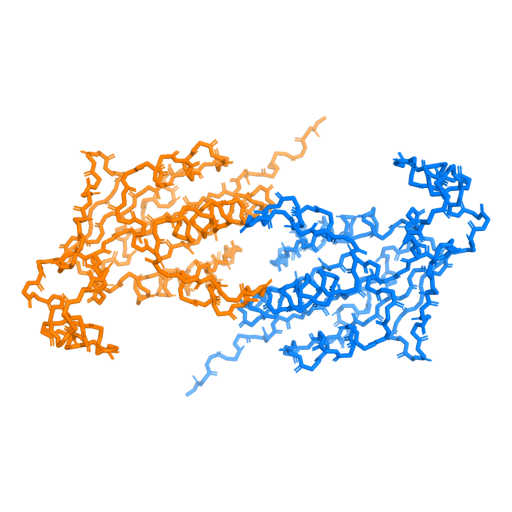-2.617 1 98 52 ARG B N 1
ATOM 1641 C CA . ARG B 1 52 ? -12.562 -0.386 -3.035 1 98 52 ARG B CA 1
ATOM 1642 C C . ARG B 1 52 ? -13.25 -1.234 -1.971 1 98 52 ARG B C 1
ATOM 1644 O O . ARG B 1 52 ? -12.734 -2.273 -1.564 1 98 52 ARG B O 1
ATOM 1651 N N . PRO B 1 53 ? -14.523 -0.853 -1.628 1 96.69 53 PRO B N 1
ATOM 1652 C CA . PRO B 1 53 ? -15.141 0.416 -2.012 1 96.69 53 PRO B CA 1
ATOM 1653 C C . PRO B 1 53 ? -14.367 1.631 -1.508 1 96.69 53 PRO B C 1
ATOM 1655 O O . PRO B 1 53 ? -13.656 1.54 -0.506 1 96.69 53 PRO B O 1
ATOM 1658 N N . ARG B 1 54 ? -14.492 2.709 -2.215 1 97.44 54 ARG B N 1
ATOM 1659 C CA . ARG B 1 54 ? -13.852 3.943 -1.77 1 97.44 54 ARG B CA 1
ATOM 1660 C C . ARG B 1 54 ? -14.398 4.387 -0.418 1 97.44 54 ARG B C 1
ATOM 1662 O O . ARG B 1 54 ? -15.617 4.527 -0.249 1 97.44 54 ARG B O 1
ATOM 1669 N N . PRO B 1 55 ? -13.5 4.656 0.532 1 96.94 55 PRO B N 1
ATOM 1670 C CA . PRO B 1 55 ? -13.969 5.066 1.858 1 96.94 55 PRO B CA 1
ATOM 1671 C C . PRO B 1 55 ? -14.625 6.445 1.852 1 96.94 55 PRO B C 1
ATOM 1673 O O . PRO B 1 55 ? -14.164 7.352 1.158 1 96.94 55 PRO B O 1
ATOM 1676 N N . GLY B 1 56 ? -15.688 6.594 2.67 1 94.06 56 GLY B N 1
ATOM 1677 C CA . GLY B 1 56 ? -16.328 7.887 2.885 1 94.06 56 GLY B CA 1
ATOM 1678 C C . GLY B 1 56 ? -15.656 8.703 3.977 1 94.06 56 GLY B C 1
ATOM 1679 O O . GLY B 1 56 ? -14.492 8.461 4.316 1 94.06 56 GLY B O 1
ATOM 1680 N N . TYR B 1 57 ? -16.438 9.766 4.516 1 91.75 57 TYR B N 1
ATOM 1681 C CA . TYR B 1 57 ? -15.812 10.695 5.449 1 91.75 57 TYR B CA 1
ATOM 1682 C C . TYR B 1 57 ? -16.594 10.773 6.754 1 91.75 57 TYR B C 1
ATOM 1684 O O . TYR B 1 57 ? -16.391 11.68 7.559 1 91.75 57 TYR B O 1
ATOM 1692 N N . ASP B 1 58 ? -17.516 9.836 6.922 1 91.88 58 ASP B N 1
ATOM 1693 C CA . ASP B 1 58 ? -18.141 9.758 8.234 1 91.88 58 ASP B CA 1
ATOM 1694 C C . ASP B 1 58 ? -17.219 9.109 9.258 1 91.88 58 ASP B C 1
ATOM 1696 O O . ASP B 1 58 ? -16.141 8.625 8.898 1 91.88 58 ASP B O 1
ATOM 1700 N N . ASP B 1 59 ? -17.625 9.094 10.5 1 93.06 59 ASP B N 1
ATOM 1701 C CA . ASP B 1 59 ? -16.719 8.695 11.578 1 93.06 59 ASP B CA 1
ATOM 1702 C C . ASP B 1 59 ? -16.266 7.25 11.398 1 93.06 59 ASP B C 1
ATOM 1704 O O . ASP B 1 59 ? -15.062 6.961 11.508 1 93.06 59 ASP B O 1
ATOM 1708 N N . ASP B 1 60 ? -17.188 6.348 11.133 1 96.25 60 ASP B N 1
ATOM 1709 C CA . ASP B 1 60 ? -16.844 4.938 10.969 1 96.25 60 ASP B CA 1
ATOM 1710 C C . ASP B 1 60 ? -15.906 4.738 9.773 1 96.25 60 ASP B C 1
ATOM 1712 O O . ASP B 1 60 ? -14.945 3.975 9.859 1 96.25 60 ASP B O 1
ATOM 1716 N N . ALA B 1 61 ? -16.219 5.395 8.68 1 96.5 61 ALA B N 1
ATOM 1717 C CA . ALA B 1 61 ? -15.391 5.305 7.477 1 96.5 61 ALA B CA 1
ATOM 1718 C C . ALA B 1 61 ? -14 5.871 7.723 1 96.5 61 ALA B C 1
ATOM 1720 O O . ALA B 1 61 ? -13.008 5.312 7.25 1 96.5 61 ALA B O 1
ATOM 1721 N N . ARG B 1 62 ? -13.922 6.938 8.492 1 96.44 62 ARG B N 1
ATOM 1722 C CA . ARG B 1 62 ? -12.633 7.539 8.805 1 96.44 62 ARG B CA 1
ATOM 1723 C C . ARG B 1 62 ? -11.797 6.617 9.695 1 96.44 62 ARG B C 1
ATOM 1725 O O . ARG B 1 62 ? -10.602 6.445 9.469 1 96.44 62 ARG B O 1
ATOM 1732 N N . ASP B 1 63 ? -12.508 6.039 10.672 1 97.62 63 ASP B N 1
ATOM 1733 C CA . ASP B 1 63 ? -11.805 5.105 11.547 1 97.62 63 ASP B CA 1
ATOM 1734 C C . ASP B 1 63 ? -11.195 3.957 10.75 1 97.62 63 ASP B C 1
ATOM 1736 O O . ASP B 1 63 ? -10.016 3.643 10.906 1 97.62 63 ASP B O 1
ATOM 1740 N N . ALA B 1 64 ? -12.008 3.371 9.883 1 98.5 64 ALA B N 1
ATOM 1741 C CA . ALA B 1 64 ? -11.562 2.244 9.062 1 98.5 64 ALA B CA 1
ATOM 1742 C C . ALA B 1 64 ? -10.453 2.662 8.102 1 98.5 64 ALA B C 1
ATOM 1744 O O . ALA B 1 64 ? -9.477 1.93 7.918 1 98.5 64 ALA B O 1
ATOM 1745 N N . PHE B 1 65 ? -10.562 3.846 7.562 1 98.69 65 PHE B N 1
ATOM 1746 C CA . PHE B 1 65 ? -9.594 4.324 6.586 1 98.69 65 PHE B CA 1
ATOM 1747 C C . PHE B 1 65 ? -8.227 4.539 7.234 1 98.69 65 PHE B C 1
ATOM 1749 O O . PHE B 1 65 ? -7.215 4.059 6.73 1 98.69 65 PHE B O 1
ATOM 1756 N N . TYR B 1 66 ? -8.203 5.215 8.328 1 98.69 66 TYR B N 1
ATOM 1757 C CA . TYR B 1 66 ? -6.91 5.543 8.922 1 98.69 66 TYR B CA 1
ATOM 1758 C C . TYR B 1 66 ? -6.262 4.305 9.531 1 98.69 66 TYR B C 1
ATOM 1760 O O . TYR B 1 66 ? -5.035 4.195 9.562 1 98.69 66 TYR B O 1
ATOM 1768 N N . GLU B 1 67 ? -7.098 3.326 10.039 1 98.75 67 GLU B N 1
ATOM 1769 C CA . GLU B 1 67 ? -6.539 2.035 10.43 1 98.75 67 GLU B CA 1
ATOM 1770 C C . GLU B 1 67 ? -5.875 1.341 9.242 1 98.75 67 GLU B C 1
ATOM 1772 O O . GLU B 1 67 ? -4.754 0.836 9.359 1 98.75 67 GLU B O 1
ATOM 1777 N N . THR B 1 68 ? -6.582 1.308 8.102 1 98.88 68 THR B N 1
ATOM 1778 C CA . THR B 1 68 ? -6.047 0.716 6.879 1 98.88 68 THR B CA 1
ATOM 1779 C C . THR B 1 68 ? -4.754 1.413 6.465 1 98.88 68 THR B C 1
ATOM 1781 O O . THR B 1 68 ? -3.744 0.756 6.195 1 98.88 68 THR B O 1
ATOM 1784 N N . LEU B 1 69 ? -4.766 2.746 6.418 1 98.88 69 LEU B N 1
ATOM 1785 C CA . LEU B 1 69 ? -3.607 3.535 6.012 1 98.88 69 LEU B CA 1
ATOM 1786 C C . LEU B 1 69 ? -2.412 3.254 6.914 1 98.88 69 LEU B C 1
ATOM 1788 O O . LEU B 1 69 ? -1.292 3.07 6.434 1 98.88 69 LEU B O 1
ATOM 1792 N N . ALA B 1 70 ? -2.66 3.193 8.211 1 98.88 70 ALA B N 1
ATOM 1793 C CA . ALA B 1 70 ? -1.614 2.904 9.188 1 98.88 70 ALA B CA 1
ATOM 1794 C C . ALA B 1 70 ? -1.03 1.512 8.977 1 98.88 70 ALA B C 1
ATOM 1796 O O . ALA B 1 70 ? 0.19 1.332 9.008 1 98.88 70 ALA B O 1
ATOM 1797 N N . ARG B 1 71 ? -1.853 0.55 8.75 1 98.88 71 ARG B N 1
ATOM 1798 C CA . ARG B 1 71 ? -1.414 -0.832 8.586 1 98.88 71 ARG B CA 1
ATOM 1799 C C . ARG B 1 71 ? -0.629 -1.007 7.289 1 98.88 71 ARG B C 1
ATOM 1801 O O . ARG B 1 71 ? 0.373 -1.725 7.258 1 98.88 71 ARG B O 1
ATOM 1808 N N . LEU B 1 72 ? -1.073 -0.394 6.227 1 98.88 72 LEU B N 1
ATOM 1809 C CA . LEU B 1 72 ? -0.342 -0.453 4.965 1 98.88 72 LEU B CA 1
ATOM 1810 C C . LEU B 1 72 ? 1.025 0.208 5.098 1 98.88 72 LEU B C 1
ATOM 1812 O O . LEU B 1 72 ? 2.02 -0.299 4.574 1 98.88 72 LEU B O 1
ATOM 1816 N N . ALA B 1 73 ? 1.044 1.357 5.781 1 98.88 73 ALA B N 1
ATOM 1817 C CA . ALA B 1 73 ? 2.316 2.039 6.012 1 98.88 73 ALA B CA 1
ATOM 1818 C C . ALA B 1 73 ? 3.271 1.163 6.816 1 98.88 73 ALA B C 1
ATOM 1820 O O . ALA B 1 73 ? 4.453 1.057 6.484 1 98.88 73 ALA B O 1
ATOM 1821 N N . ALA B 1 74 ? 2.77 0.522 7.863 1 98.75 74 ALA B N 1
ATOM 1822 C CA . ALA B 1 74 ? 3.576 -0.359 8.703 1 98.75 74 ALA B CA 1
ATOM 1823 C C . ALA B 1 74 ? 4.09 -1.557 7.91 1 98.75 74 ALA B C 1
ATOM 1825 O O . ALA B 1 74 ? 5.234 -1.976 8.078 1 98.75 74 ALA B O 1
ATOM 1826 N N . LEU B 1 75 ? 3.238 -2.098 7.09 1 98.5 75 LEU B N 1
ATOM 1827 C CA . LEU B 1 75 ? 3.607 -3.225 6.238 1 98.5 75 LEU B CA 1
ATOM 1828 C C . LEU B 1 75 ? 4.801 -2.869 5.355 1 98.5 75 LEU B C 1
ATOM 1830 O O . LEU B 1 75 ? 5.777 -3.619 5.293 1 98.5 75 LEU B O 1
ATOM 1834 N N . ALA B 1 76 ? 4.762 -1.716 4.707 1 98.56 76 ALA B N 1
ATOM 1835 C CA . ALA B 1 76 ? 5.844 -1.273 3.834 1 98.56 76 ALA B CA 1
ATOM 1836 C C . ALA B 1 76 ? 7.109 -0.977 4.633 1 98.56 76 ALA B C 1
ATOM 1838 O O . ALA B 1 76 ? 8.211 -1.352 4.227 1 98.56 76 ALA B O 1
ATOM 1839 N N . ALA B 1 77 ? 6.957 -0.331 5.785 1 98.06 77 ALA B N 1
ATOM 1840 C CA . ALA B 1 77 ? 8.109 0.014 6.617 1 98.06 77 ALA B CA 1
ATOM 1841 C C . ALA B 1 77 ? 8.797 -1.239 7.148 1 98.06 77 ALA B C 1
ATOM 1843 O O . ALA B 1 77 ? 10.016 -1.264 7.309 1 98.06 77 ALA B O 1
ATOM 1844 N N . SER B 1 78 ? 7.984 -2.256 7.43 1 97.75 78 SER B N 1
ATOM 1845 C CA . SER B 1 78 ? 8.555 -3.5 7.938 1 97.75 78 SER B CA 1
ATOM 1846 C C . SER B 1 78 ? 9.461 -4.156 6.906 1 97.75 78 SER B C 1
ATOM 1848 O O . SER B 1 78 ? 10.25 -5.043 7.238 1 97.75 78 SER B O 1
ATOM 1850 N N . GLN B 1 79 ? 9.359 -3.684 5.766 1 97.38 79 GLN B N 1
ATOM 1851 C CA . GLN B 1 79 ? 10.18 -4.219 4.688 1 97.38 79 GLN B CA 1
ATOM 1852 C C . GLN B 1 79 ? 11.359 -3.295 4.391 1 97.38 79 GLN B C 1
ATOM 1854 O O . GLN B 1 79 ? 11.961 -3.371 3.312 1 97.38 79 GLN B O 1
ATOM 1859 N N . GLY B 1 80 ? 11.578 -2.311 5.188 1 95.94 80 GLY B N 1
ATOM 1860 C CA . GLY B 1 80 ? 12.797 -1.521 5.137 1 95.94 80 GLY B CA 1
ATOM 1861 C C . GLY B 1 80 ? 12.617 -0.187 4.438 1 95.94 80 GLY B C 1
ATOM 1862 O O . GLY B 1 80 ? 13.586 0.557 4.25 1 95.94 80 GLY B O 1
ATOM 1863 N N . LEU B 1 81 ? 11.406 0.182 4.062 1 97.38 81 LEU B N 1
ATOM 1864 C CA . LEU B 1 81 ? 11.172 1.43 3.346 1 97.38 81 LEU B CA 1
ATOM 1865 C C . LEU B 1 81 ? 11 2.592 4.316 1 97.38 81 LEU B C 1
ATOM 1867 O O . LEU B 1 81 ? 10.508 2.408 5.434 1 97.38 81 LEU B O 1
ATOM 1871 N N . VAL B 1 82 ? 11.469 3.752 3.896 1 97.5 82 VAL B N 1
ATOM 1872 C CA . VAL B 1 82 ? 10.961 4.992 4.473 1 97.5 82 VAL B CA 1
ATOM 1873 C C . VAL B 1 82 ? 9.594 5.316 3.873 1 97.5 82 VAL B C 1
ATOM 1875 O O . VAL B 1 82 ? 9.469 5.512 2.662 1 97.5 82 VAL B O 1
ATOM 1878 N N . VAL B 1 83 ? 8.586 5.336 4.707 1 98.69 83 VAL B N 1
ATOM 1879 C CA . VAL B 1 83 ? 7.227 5.57 4.23 1 98.69 83 VAL B CA 1
ATOM 1880 C C . VAL B 1 83 ? 6.734 6.934 4.707 1 98.69 83 VAL B C 1
ATOM 1882 O O . VAL B 1 83 ? 6.582 7.156 5.91 1 98.69 83 VAL B O 1
ATOM 1885 N N . LEU B 1 84 ? 6.578 7.871 3.773 1 98.69 84 LEU B N 1
ATOM 1886 C CA . LEU B 1 84 ? 5.996 9.172 4.078 1 98.69 84 LEU B CA 1
ATOM 1887 C C . LEU B 1 84 ? 4.477 9.141 3.92 1 98.69 84 LEU B C 1
ATOM 1889 O O . LEU B 1 84 ? 3.967 8.719 2.879 1 98.69 84 LEU B O 1
ATOM 1893 N N . VAL B 1 85 ? 3.742 9.531 4.934 1 98.81 85 VAL B N 1
ATOM 1894 C CA . VAL B 1 85 ? 2.283 9.484 4.93 1 98.81 85 VAL B CA 1
ATOM 1895 C C . VAL B 1 85 ? 1.721 10.883 5.184 1 98.81 85 VAL B C 1
ATOM 1897 O O . VAL B 1 85 ? 1.381 11.227 6.316 1 98.81 85 VAL B O 1
ATOM 1900 N N . PRO B 1 86 ? 1.639 11.688 4.125 1 98.38 86 PRO B N 1
ATOM 1901 C CA . PRO B 1 86 ? 0.913 12.953 4.289 1 98.38 86 PRO B CA 1
ATOM 1902 C C . PRO B 1 86 ? -0.6 12.758 4.367 1 98.38 86 PRO B C 1
ATOM 1904 O O . PRO B 1 86 ? -1.252 12.547 3.342 1 98.38 86 PRO B O 1
ATOM 1907 N N . ALA B 1 87 ? -1.136 12.82 5.508 1 98.44 87 ALA B N 1
ATOM 1908 C CA . ALA B 1 87 ? -2.557 12.641 5.789 1 98.44 87 ALA B CA 1
ATOM 1909 C C . ALA B 1 87 ? -2.951 13.336 7.094 1 98.44 87 ALA B C 1
ATOM 1911 O O . ALA B 1 87 ? -2.211 13.281 8.078 1 98.44 87 ALA B O 1
ATOM 1912 N N . THR B 1 88 ? -4.066 13.961 7.074 1 97.69 88 THR B N 1
ATOM 1913 C CA . THR B 1 88 ? -4.492 14.797 8.195 1 97.69 88 THR B CA 1
ATOM 1914 C C . THR B 1 88 ? -4.617 13.969 9.469 1 97.69 88 THR B C 1
ATOM 1916 O O . THR B 1 88 ? -4.039 14.312 10.5 1 97.69 88 THR B O 1
ATOM 1919 N N . ALA B 1 89 ? -5.387 12.781 9.352 1 98.19 89 ALA B N 1
ATOM 1920 C CA . ALA B 1 89 ? -5.66 12.031 10.57 1 98.19 89 ALA B CA 1
ATOM 1921 C C . ALA B 1 89 ? -5.988 12.961 11.734 1 98.19 89 ALA B C 1
ATOM 1923 O O . ALA B 1 89 ? -5.27 12.992 12.734 1 98.19 89 ALA B O 1
ATOM 1924 N N . HIS B 1 90 ? -7.082 13.594 11.703 1 97.75 90 HIS B N 1
ATOM 1925 C CA . HIS B 1 90 ? -7.395 14.766 12.508 1 97.75 90 HIS B CA 1
ATOM 1926 C C . HIS B 1 90 ? -7.516 14.406 13.984 1 97.75 90 HIS B C 1
ATOM 1928 O O . HIS B 1 90 ? -7.504 15.297 14.844 1 97.75 90 HIS B O 1
ATOM 1934 N N . ARG B 1 91 ? -7.668 13.156 14.367 1 98.06 91 ARG B N 1
ATOM 1935 C CA . ARG B 1 91 ? -7.676 12.727 15.758 1 98.06 91 ARG B CA 1
ATOM 1936 C C . ARG B 1 91 ? -6.312 12.172 16.172 1 98.06 91 ARG B C 1
ATOM 1938 O O . ARG B 1 91 ? -5.695 11.414 15.422 1 98.06 91 ARG B O 1
ATOM 1945 N N . ARG B 1 92 ? -5.883 12.469 17.344 1 98.5 92 ARG B N 1
ATOM 1946 C CA . ARG B 1 92 ? -4.625 11.922 17.844 1 98.5 92 ARG B CA 1
ATOM 1947 C C . ARG B 1 92 ? -4.668 10.398 17.906 1 98.5 92 ARG B C 1
ATOM 1949 O O . ARG B 1 92 ? -3.652 9.734 17.688 1 98.5 92 ARG B O 1
ATOM 1956 N N . ALA B 1 93 ? -5.848 9.883 18.156 1 98.12 93 ALA B N 1
ATOM 1957 C CA . ALA B 1 93 ? -6.012 8.438 18.281 1 98.12 93 ALA B CA 1
ATOM 1958 C C . ALA B 1 93 ? -5.602 7.719 17 1 98.12 93 ALA B C 1
ATOM 1960 O O . ALA B 1 93 ? -5.066 6.609 17.047 1 98.12 93 ALA B O 1
ATOM 1961 N N . PHE B 1 94 ? -5.879 8.305 15.859 1 98.44 94 PHE B N 1
ATOM 1962 C CA . PHE B 1 94 ? -5.477 7.734 14.578 1 98.44 94 PHE B CA 1
ATOM 1963 C C . PHE B 1 94 ? -3.961 7.641 14.477 1 98.44 94 PHE B C 1
ATOM 1965 O O . PHE B 1 94 ? -3.424 6.602 14.086 1 98.44 94 PHE B O 1
ATOM 1972 N N . ARG B 1 95 ? -3.275 8.672 14.82 1 98.69 95 ARG B N 1
ATOM 1973 C CA . ARG B 1 95 ? -1.822 8.758 14.703 1 98.69 95 ARG B CA 1
ATOM 1974 C C . ARG B 1 95 ? -1.141 7.91 15.773 1 98.69 95 ARG B C 1
ATOM 1976 O O . ARG B 1 95 ? -0.096 7.305 15.523 1 98.69 95 ARG B O 1
ATOM 1983 N N . ASP B 1 96 ? -1.766 7.859 16.969 1 98.44 96 ASP B N 1
ATOM 1984 C CA . ASP B 1 96 ? -1.269 6.965 18.016 1 98.44 96 ASP B CA 1
ATOM 1985 C C . ASP B 1 96 ? -1.319 5.508 17.562 1 98.44 96 ASP B C 1
ATOM 1987 O O . ASP B 1 96 ? -0.401 4.734 17.844 1 98.44 96 ASP B O 1
ATOM 1991 N N . ARG B 1 97 ? -2.375 5.16 16.922 1 98.12 97 ARG B N 1
ATOM 1992 C CA . ARG B 1 97 ? -2.512 3.812 16.391 1 98.12 97 ARG B CA 1
ATOM 1993 C C . ARG B 1 97 ? -1.438 3.527 15.344 1 98.12 97 ARG B C 1
ATOM 1995 O O . ARG B 1 97 ? -0.831 2.455 15.344 1 98.12 97 ARG B O 1
ATOM 2002 N N . ALA B 1 98 ? -1.222 4.453 14.461 1 98.69 98 ALA B N 1
ATOM 2003 C CA . ALA B 1 98 ? -0.182 4.309 13.445 1 98.69 98 ALA B CA 1
ATOM 2004 C C . ALA B 1 98 ? 1.189 4.121 14.086 1 98.69 98 ALA B C 1
ATOM 2006 O O . ALA B 1 98 ? 1.973 3.273 13.648 1 98.69 98 ALA B O 1
ATOM 2007 N N . ARG B 1 99 ? 1.487 4.906 15.102 1 98.19 99 ARG B N 1
ATOM 2008 C CA . ARG B 1 99 ? 2.742 4.805 15.844 1 98.19 99 ARG B CA 1
ATOM 2009 C C . ARG B 1 99 ? 2.9 3.42 16.453 1 98.19 99 ARG B C 1
ATOM 2011 O O . ARG B 1 99 ? 3.986 2.836 16.422 1 98.19 99 ARG B O 1
ATOM 2018 N N . ALA B 1 100 ? 1.839 2.891 16.984 1 98.44 100 ALA B N 1
ATOM 2019 C CA . ALA B 1 100 ? 1.874 1.594 17.656 1 98.44 100 ALA B CA 1
ATOM 2020 C C . ALA B 1 100 ? 2.152 0.468 16.672 1 98.44 100 ALA B C 1
ATOM 2022 O O . ALA B 1 100 ? 2.736 -0.557 17.031 1 98.44 100 ALA B O 1
ATOM 2023 N N . LEU B 1 101 ? 1.778 0.615 15.445 1 98.25 101 LEU B N 1
ATOM 2024 C CA . LEU B 1 101 ? 1.871 -0.439 14.445 1 98.25 101 LEU B CA 1
ATOM 2025 C C . LEU B 1 101 ? 3.232 -0.415 13.758 1 98.25 101 LEU B C 1
ATOM 2027 O O . LEU B 1 101 ? 3.707 -1.445 13.273 1 98.25 101 LEU B O 1
ATOM 2031 N N . ALA B 1 102 ? 3.848 0.74 13.633 1 97.69 102 ALA B N 1
ATOM 2032 C CA . ALA B 1 102 ? 5.047 0.932 12.82 1 97.69 102 ALA B CA 1
ATOM 2033 C C . ALA B 1 102 ? 6.293 0.472 13.57 1 97.69 102 ALA B C 1
ATOM 2035 O O . ALA B 1 102 ? 6.398 0.655 14.781 1 97.69 102 ALA B O 1
ATOM 2036 N N . PRO B 1 103 ? 7.285 -0.124 12.867 1 94.94 103 PRO B N 1
ATOM 2037 C CA . PRO B 1 103 ? 8.547 -0.448 13.539 1 94.94 103 PRO B CA 1
ATOM 2038 C C . PRO B 1 103 ? 9.227 0.78 14.141 1 94.94 103 PRO B C 1
ATOM 2040 O O . PRO B 1 103 ? 9.742 0.719 15.258 1 94.94 103 PRO B O 1
ATOM 2043 N N . ARG B 1 104 ? 9.336 1.829 13.43 1 96.06 104 ARG B N 1
ATOM 2044 C CA . ARG B 1 104 ? 9.742 3.174 13.828 1 96.06 104 ARG B CA 1
ATOM 2045 C C . ARG B 1 104 ? 8.758 4.219 13.312 1 96.06 104 ARG B C 1
ATOM 2047 O O . ARG B 1 104 ? 8.141 4.031 12.258 1 96.06 104 ARG B O 1
ATOM 2054 N N . PHE B 1 105 ? 8.633 5.305 14.055 1 97 105 PHE B N 1
ATOM 2055 C CA . PHE B 1 105 ? 7.598 6.273 13.719 1 97 105 PHE B CA 1
ATOM 2056 C C . PHE B 1 105 ? 8.055 7.691 14.039 1 97 105 PHE B C 1
ATOM 2058 O O . PHE B 1 105 ? 8.641 7.941 15.094 1 97 105 PHE B O 1
ATOM 2065 N N . VAL B 1 106 ? 7.844 8.602 13.125 1 97 106 VAL B N 1
ATOM 2066 C CA . VAL B 1 106 ? 8.078 10.031 13.297 1 97 106 VAL B CA 1
ATOM 2067 C C . VAL B 1 106 ? 6.801 10.805 12.977 1 97 106 VAL B C 1
ATOM 2069 O O . VAL B 1 106 ? 6.273 10.719 11.867 1 97 106 VAL B O 1
ATOM 2072 N N . GLU B 1 107 ? 6.301 11.492 13.922 1 97.69 107 GLU B N 1
ATOM 2073 C CA . GLU B 1 107 ? 5.172 12.383 13.695 1 97.69 107 GLU B CA 1
ATOM 2074 C C . GLU B 1 107 ? 5.648 13.805 13.383 1 97.69 107 GLU B C 1
ATOM 2076 O O . GLU B 1 107 ? 6.375 14.406 14.18 1 97.69 107 GLU B O 1
ATOM 2081 N N . VAL B 1 108 ? 5.262 14.266 12.281 1 97 108 VAL B N 1
ATOM 2082 C CA . VAL B 1 108 ? 5.59 15.617 11.844 1 97 108 VAL B CA 1
ATOM 2083 C C . VAL B 1 108 ? 4.324 16.469 11.797 1 97 108 VAL B C 1
ATOM 2085 O O . VAL B 1 108 ? 3.357 16.125 11.109 1 97 108 VAL B O 1
ATOM 2088 N N . HIS B 1 109 ? 4.344 17.547 12.461 1 97.25 109 HIS B N 1
ATOM 2089 C CA . HIS B 1 109 ? 3.227 18.484 12.461 1 97.25 109 HIS B CA 1
ATOM 2090 C C . HIS B 1 109 ? 3.486 19.656 11.516 1 97.25 109 HIS B C 1
ATOM 2092 O O . HIS B 1 109 ? 4.383 20.469 11.758 1 97.25 109 HIS B O 1
ATOM 2098 N N . VAL B 1 110 ? 2.766 19.625 10.445 1 95.94 110 VAL B N 1
ATOM 2099 C CA . VAL B 1 110 ? 2.779 20.797 9.555 1 95.94 110 VAL B CA 1
ATOM 2100 C C . VAL B 1 110 ? 1.798 21.844 10.062 1 95.94 110 VAL B C 1
ATOM 2102 O O . VAL B 1 110 ? 0.61 21.797 9.734 1 95.94 110 VAL B O 1
ATOM 2105 N N . ASP B 1 111 ? 2.324 22.766 10.703 1 94.44 111 ASP B N 1
ATOM 2106 C CA . ASP B 1 111 ? 1.524 23.703 11.484 1 94.44 111 ASP B CA 1
ATOM 2107 C C . ASP B 1 111 ? 1.301 25.016 10.719 1 94.44 111 ASP B C 1
ATOM 2109 O O . ASP B 1 111 ? 2.037 25.984 10.914 1 94.44 111 ASP B O 1
ATOM 2113 N N . VAL B 1 112 ? 0.312 25.031 9.961 1 92.12 112 VAL B N 1
ATOM 2114 C CA . VAL B 1 112 ? -0.123 26.203 9.211 1 92.12 112 VAL B CA 1
ATOM 2115 C C . VAL B 1 112 ? -1.461 26.703 9.758 1 92.12 112 VAL B C 1
ATOM 2117 O O . VAL B 1 112 ? -2.373 25.906 9.992 1 92.12 112 VAL B O 1
ATOM 2120 N N . PRO B 1 113 ? -1.492 28.047 10.016 1 92 113 PRO B N 1
ATOM 2121 C CA . PRO B 1 113 ? -2.764 28.578 10.516 1 92 113 PRO B CA 1
ATOM 2122 C C . PRO B 1 113 ? -3.928 28.312 9.562 1 92 113 PRO B C 1
ATOM 2124 O O . PRO B 1 113 ? -3.74 28.281 8.344 1 92 113 PRO B O 1
ATOM 2127 N N . LEU B 1 114 ? -5.133 28.109 10.156 1 92.38 114 LEU B N 1
ATOM 2128 C CA . LEU B 1 114 ? -6.336 27.828 9.383 1 92.38 114 LEU B CA 1
ATOM 2129 C C . LEU B 1 114 ? -6.547 28.859 8.281 1 92.38 114 LEU B C 1
ATOM 2131 O O . LEU B 1 114 ? -6.875 28.516 7.148 1 92.38 114 LEU B O 1
ATOM 2135 N N . ALA B 1 115 ? -6.328 30.109 8.656 1 92.62 115 ALA B N 1
ATOM 2136 C CA . ALA B 1 115 ? -6.527 31.203 7.699 1 92.62 115 ALA B CA 1
ATOM 2137 C C . ALA B 1 115 ? -5.617 31.031 6.484 1 92.62 115 ALA B C 1
ATOM 2139 O O . ALA B 1 115 ? -6.027 31.312 5.355 1 92.62 115 ALA B O 1
ATOM 2140 N N . THR B 1 116 ? -4.449 30.609 6.738 1 91.31 116 THR B N 1
ATOM 2141 C CA . THR B 1 116 ? -3.49 30.391 5.664 1 91.31 116 THR B CA 1
ATOM 2142 C C . THR B 1 116 ? -3.906 29.203 4.809 1 91.31 116 THR B C 1
ATOM 2144 O O . THR B 1 116 ? -3.865 29.266 3.578 1 91.31 116 THR B O 1
ATOM 2147 N N . ALA B 1 117 ? -4.305 28.062 5.402 1 91.19 117 ALA B N 1
ATOM 2148 C CA . ALA B 1 117 ? -4.762 26.875 4.688 1 91.19 117 ALA B CA 1
ATOM 2149 C C . ALA B 1 117 ? -5.977 27.188 3.818 1 91.19 117 ALA B C 1
ATOM 2151 O O . ALA B 1 117 ? -6.047 26.766 2.664 1 91.19 117 ALA B O 1
ATOM 2152 N N . GLU B 1 118 ? -6.867 28 4.352 1 91.06 118 GLU B N 1
ATOM 2153 C CA . GLU B 1 118 ? -8.086 28.391 3.639 1 91.06 118 GLU B CA 1
ATOM 2154 C C . GLU B 1 118 ? -7.766 29.234 2.418 1 91.06 118 GLU B C 1
ATOM 2156 O O . GLU B 1 118 ? -8.406 29.094 1.371 1 91.06 118 GLU B O 1
ATOM 2161 N N . ALA B 1 119 ? -6.844 30.078 2.615 1 90.88 119 ALA B N 1
ATOM 2162 C CA . ALA B 1 119 ? -6.449 30.953 1.519 1 90.88 119 ALA B CA 1
ATOM 2163 C C . ALA B 1 119 ? -5.848 30.172 0.363 1 90.88 119 ALA B C 1
ATOM 2165 O O . ALA B 1 119 ? -6.059 30.5 -0.805 1 90.88 119 ALA B O 1
ATOM 2166 N N . ARG B 1 120 ? -5.043 29.172 0.613 1 85.81 120 ARG B N 1
ATOM 2167 C CA . ARG B 1 120 ? -4.445 28.297 -0.403 1 85.81 120 ARG B CA 1
ATOM 2168 C C . ARG B 1 120 ? -5.504 27.438 -1.082 1 85.81 120 ARG B C 1
ATOM 2170 O O . ARG B 1 120 ? -5.566 27.375 -2.312 1 85.81 120 ARG B O 1
ATOM 2177 N N . ASP B 1 121 ? -6.418 26.875 -0.343 1 87.88 121 ASP B N 1
ATOM 2178 C CA . ASP B 1 121 ? -7.52 25.984 -0.703 1 87.88 121 ASP B CA 1
ATOM 2179 C C . ASP B 1 121 ? -7.316 25.391 -2.096 1 87.88 121 ASP B C 1
ATOM 2181 O O . ASP B 1 121 ? -8.195 25.484 -2.951 1 87.88 121 ASP B O 1
ATOM 2185 N N . ASP B 1 122 ? -6.148 24.797 -2.336 1 81.25 122 ASP B N 1
ATOM 2186 C CA . ASP B 1 122 ? -5.723 24.312 -3.646 1 81.25 122 ASP B CA 1
ATOM 2187 C C . ASP B 1 122 ? -6.715 23.297 -4.207 1 81.25 122 ASP B C 1
ATOM 2189 O O . ASP B 1 122 ? -6.781 23.078 -5.422 1 81.25 122 ASP B O 1
ATOM 2193 N N . LYS B 1 123 ? -7.559 22.688 -3.387 1 83.5 123 LYS B N 1
ATOM 2194 C CA . LYS B 1 123 ? -8.445 21.625 -3.875 1 83.5 123 LYS B CA 1
ATOM 2195 C C . LYS B 1 123 ? -9.906 22.016 -3.684 1 83.5 123 LYS B C 1
ATOM 2197 O O . LYS B 1 123 ? -10.805 21.219 -3.977 1 83.5 123 LYS B O 1
ATOM 2202 N N . GLY B 1 124 ? -10.078 23.172 -3.18 1 86.81 124 GLY B N 1
ATOM 2203 C CA . GLY B 1 124 ? -11.438 23.656 -3.004 1 86.81 124 GLY B CA 1
ATOM 2204 C C . GLY B 1 124 ? -12.148 23.016 -1.828 1 86.81 124 GLY B C 1
ATOM 2205 O O . GLY B 1 124 ? -13.383 23 -1.772 1 86.81 124 GLY B O 1
ATOM 2206 N N . PHE B 1 125 ? -11.43 22.422 -1.016 1 85.94 125 PHE B N 1
ATOM 2207 C CA . PHE B 1 125 ? -11.992 21.719 0.13 1 85.94 125 PHE B CA 1
ATOM 2208 C C . PHE B 1 125 ? -12.711 22.688 1.061 1 85.94 125 PHE B C 1
ATOM 2210 O O . PHE B 1 125 ? -13.828 22.406 1.515 1 85.94 125 PHE B O 1
ATOM 2217 N N . TYR B 1 126 ? -12.117 23.797 1.3 1 89.25 126 TYR B N 1
ATOM 2218 C CA . TYR B 1 126 ? -12.656 24.734 2.281 1 89.25 126 TYR B CA 1
ATOM 2219 C C . TYR B 1 126 ? -13.906 25.422 1.749 1 89.25 126 TYR B C 1
ATOM 2221 O O . TYR B 1 126 ? -14.898 25.562 2.471 1 89.25 126 TYR B O 1
ATOM 2229 N N . ALA B 1 127 ? -13.773 25.812 0.479 1 86.56 127 ALA 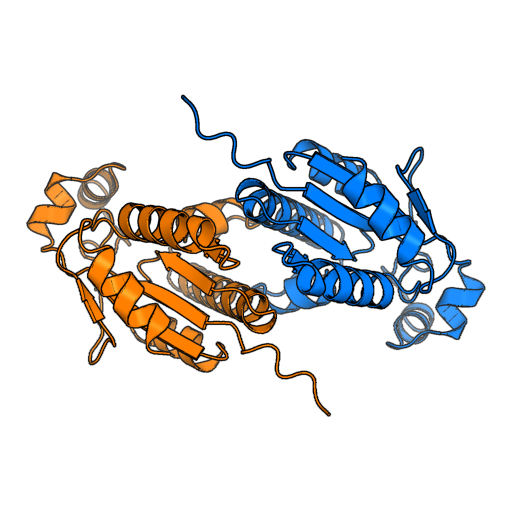B N 1
ATOM 2230 C CA . ALA B 1 127 ? -14.953 26.406 -0.134 1 86.56 127 ALA B CA 1
ATOM 2231 C C . ALA B 1 127 ? -16.156 25.469 -0.044 1 86.56 127 ALA B C 1
ATOM 2233 O O . ALA B 1 127 ? -17.25 25.875 0.352 1 86.56 127 ALA B O 1
ATOM 2234 N N . ARG B 1 128 ? -15.906 24.203 -0.324 1 86.81 128 ARG B N 1
ATOM 2235 C CA . ARG B 1 128 ? -16.969 23.203 -0.274 1 86.81 128 ARG B CA 1
ATOM 2236 C C . ARG B 1 128 ? -17.438 22.984 1.159 1 86.81 128 ARG B C 1
ATOM 2238 O O . ARG B 1 128 ? -18.641 22.828 1.409 1 86.81 128 ARG B O 1
ATOM 2245 N N . ALA B 1 129 ? -16.547 22.938 2.014 1 86.44 129 ALA B N 1
ATOM 2246 C CA . ALA B 1 129 ? -16.859 22.719 3.42 1 86.44 129 ALA B CA 1
ATOM 2247 C C . ALA B 1 129 ? -17.719 23.844 3.979 1 86.44 129 ALA B C 1
ATOM 2249 O O . ALA B 1 129 ? -18.672 23.594 4.715 1 86.44 129 ALA B O 1
ATOM 2250 N N . HIS B 1 130 ? -17.422 25.031 3.625 1 86.25 130 HIS B N 1
ATOM 2251 C CA . HIS B 1 130 ? -18.156 26.188 4.137 1 86.25 130 HIS B CA 1
ATOM 2252 C C . HIS B 1 130 ? -19.547 26.266 3.518 1 86.25 130 HIS B C 1
ATOM 2254 O O . HIS B 1 130 ? -20.484 26.766 4.148 1 86.25 130 HIS B O 1
ATOM 2260 N N . ALA B 1 131 ? -19.641 25.719 2.352 1 85.44 131 ALA B N 1
ATOM 2261 C CA . ALA B 1 131 ? -20.922 25.75 1.641 1 85.44 131 ALA B CA 1
ATOM 2262 C C . ALA B 1 131 ? -21.828 24.625 2.115 1 85.44 131 ALA B C 1
ATOM 2264 O O . ALA B 1 131 ? -23.047 24.672 1.895 1 85.44 131 ALA B O 1
ATOM 2265 N N . ALA B 1 132 ? -21.234 23.703 2.688 1 85.38 132 ALA B N 1
ATOM 2266 C CA . ALA B 1 132 ? -21.984 22.531 3.107 1 85.38 132 ALA B CA 1
ATOM 2267 C C . ALA B 1 132 ? -22.672 22.766 4.449 1 85.38 132 ALA B C 1
ATOM 2269 O O . ALA B 1 132 ? -22.109 23.422 5.328 1 85.38 132 ALA B O 1
ATOM 2270 N N . GLN B 1 133 ? -23.812 22.359 4.598 1 78.19 133 GLN B N 1
ATOM 2271 C CA . GLN B 1 133 ? -24.547 22.484 5.852 1 78.19 133 GLN B CA 1
ATOM 2272 C C . GLN B 1 133 ? -23.906 21.625 6.945 1 78.19 133 GLN B C 1
ATOM 2274 O O . GLN B 1 133 ? -23.906 22.016 8.117 1 78.19 133 GLN B O 1
ATOM 2279 N N . SER B 1 134 ? -23.391 20.406 6.625 1 84.94 134 SER B N 1
ATOM 2280 C CA . SER B 1 134 ? -22.766 19.484 7.574 1 84.94 134 SER B CA 1
ATOM 2281 C C . SER B 1 134 ? -21.406 19.016 7.086 1 84.94 134 SER B C 1
ATOM 2283 O O . SER B 1 134 ? -21.219 17.859 6.734 1 84.94 134 SER B O 1
ATOM 2285 N N . SER B 1 135 ? -20.469 19.969 7.297 1 85.62 135 SER B N 1
ATOM 2286 C CA . SER B 1 135 ? -19.141 19.641 6.82 1 85.62 135 SER B CA 1
ATOM 2287 C C . SER B 1 135 ? -18.406 18.719 7.797 1 85.62 135 SER B C 1
ATOM 2289 O O . SER B 1 135 ? -18.562 18.875 9.016 1 85.62 135 SER B O 1
ATOM 2291 N N . THR B 1 136 ? -17.672 17.781 7.242 1 87.06 136 THR B N 1
ATOM 2292 C CA . THR B 1 136 ? -16.844 16.906 8.07 1 87.06 136 THR B CA 1
ATOM 2293 C C . THR B 1 136 ? -15.367 17.219 7.895 1 87.06 136 THR B C 1
ATOM 2295 O O . THR B 1 136 ? -14.508 16.453 8.336 1 87.06 136 THR B O 1
ATOM 2298 N N . MET B 1 137 ? -15.078 18.359 7.383 1 89.81 137 MET B N 1
ATOM 2299 C CA . MET B 1 137 ? -13.688 18.703 7.102 1 89.81 137 MET B CA 1
ATOM 2300 C C . MET B 1 137 ? -12.969 19.125 8.383 1 89.81 137 MET B C 1
ATOM 2302 O O . MET B 1 137 ? -13.438 20 9.109 1 89.81 137 MET B O 1
ATOM 2306 N N . PRO B 1 138 ? -11.859 18.516 8.602 1 91.31 138 PRO B N 1
ATOM 2307 C CA . PRO B 1 138 ? -11.078 18.938 9.766 1 91.31 138 PRO B CA 1
ATOM 2308 C C . PRO B 1 138 ? -10.719 20.422 9.727 1 91.31 138 PRO B C 1
ATOM 2310 O O . PRO B 1 138 ? -10.266 20.922 8.695 1 91.31 138 PRO B O 1
ATOM 2313 N N . GLY B 1 139 ? -10.875 21.109 10.875 1 89.5 139 GLY B N 1
ATOM 2314 C CA . GLY B 1 139 ? -10.633 22.547 10.945 1 89.5 139 GLY B CA 1
ATOM 2315 C C . GLY B 1 139 ? -11.859 23.375 10.633 1 89.5 139 GLY B C 1
ATOM 2316 O O . GLY B 1 139 ? -11.898 24.578 10.914 1 89.5 139 GLY B O 1
ATOM 2317 N N . VAL B 1 140 ? -12.867 22.75 10.039 1 90.44 140 VAL B N 1
ATOM 2318 C CA . VAL B 1 140 ? -14.109 23.453 9.727 1 90.44 140 VAL B CA 1
ATOM 2319 C C . VAL B 1 140 ? -15.289 22.719 10.359 1 90.44 140 VAL B C 1
ATOM 2321 O O . VAL B 1 140 ? -15.852 23.188 11.352 1 90.44 140 VAL B O 1
ATOM 2324 N N . GLY B 1 141 ? -15.531 21.531 9.945 1 88.69 141 GLY B N 1
ATOM 2325 C CA . GLY B 1 141 ? -16.688 20.781 10.414 1 88.69 141 GLY B CA 1
ATOM 2326 C C . GLY B 1 141 ? -16.375 19.875 11.602 1 88.69 141 GLY B C 1
ATOM 2327 O O . GLY B 1 141 ? -17.266 19.5 12.352 1 88.69 141 GLY B O 1
ATOM 2328 N N . VAL B 1 142 ? -15.18 19.453 11.711 1 91.25 142 VAL B N 1
ATOM 2329 C CA . VAL B 1 142 ? -14.742 18.641 12.852 1 91.25 142 VAL B CA 1
ATOM 2330 C C . VAL B 1 142 ? -13.406 19.172 13.375 1 91.25 142 VAL B C 1
ATOM 2332 O O . VAL B 1 142 ? -12.672 19.844 12.641 1 91.25 142 VAL B O 1
ATOM 2335 N N . ALA B 1 143 ? -13.125 18.859 14.594 1 93.56 143 ALA B N 1
ATOM 2336 C CA . ALA B 1 143 ? -11.914 19.359 15.234 1 93.56 143 ALA B CA 1
ATOM 2337 C C . ALA B 1 143 ? -10.672 18.672 14.688 1 93.56 143 ALA B C 1
ATOM 2339 O O . ALA B 1 143 ? -10.719 17.484 14.344 1 93.56 143 ALA B O 1
ATOM 2340 N N . TYR B 1 144 ? -9.633 19.391 14.57 1 96.75 144 TYR B N 1
ATOM 2341 C CA . TYR B 1 144 ? -8.289 18.859 14.367 1 96.75 144 TYR B CA 1
ATOM 2342 C C . TYR B 1 144 ? -7.512 18.844 15.672 1 96.75 144 TYR B C 1
ATOM 2344 O O . TYR B 1 144 ? -7.266 19.891 16.281 1 96.75 144 TYR B O 1
ATOM 2352 N N . GLU B 1 145 ? -7.156 17.609 16.109 1 97.88 145 GLU B N 1
ATOM 2353 C CA . GLU B 1 145 ? -6.371 17.453 17.328 1 97.88 145 GLU B CA 1
ATOM 2354 C C . GLU B 1 145 ? -4.875 17.516 17.031 1 97.88 145 GLU B C 1
ATOM 2356 O O . GLU B 1 145 ? -4.266 16.5 16.688 1 97.88 145 GLU B O 1
ATOM 2361 N N . ALA B 1 146 ? -4.328 18.703 17.219 1 97.25 146 ALA B N 1
ATOM 2362 C CA . ALA B 1 146 ? -2.898 18.859 16.969 1 97.25 146 ALA B CA 1
ATOM 2363 C C . A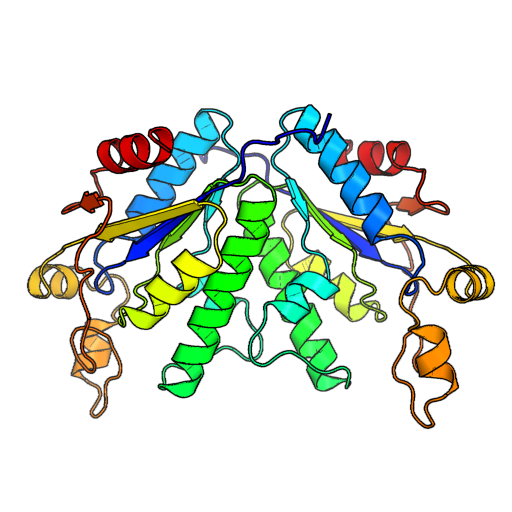LA B 1 146 ? -2.088 17.891 17.828 1 97.25 146 ALA B C 1
ATOM 2365 O O . ALA B 1 146 ? -2.484 17.562 18.953 1 97.25 146 ALA B O 1
ATOM 2366 N N . PRO B 1 147 ? -0.958 17.406 17.281 1 97.88 147 PRO B N 1
ATOM 2367 C CA . PRO B 1 147 ? -0.138 16.516 18.094 1 97.88 147 PRO B CA 1
ATOM 2368 C C . PRO B 1 147 ? 0.353 17.188 19.375 1 97.88 147 PRO B C 1
ATOM 2370 O O . PRO B 1 147 ? 0.677 18.375 19.375 1 97.88 147 PRO B O 1
ATOM 2373 N N . SER B 1 148 ? 0.375 16.438 20.453 1 97 148 SER B N 1
ATOM 2374 C CA . SER B 1 148 ? 0.813 16.984 21.734 1 97 148 SER B CA 1
ATOM 2375 C C . SER B 1 148 ? 2.336 17.047 21.812 1 97 148 SER B C 1
ATOM 2377 O O . SER B 1 148 ? 2.889 17.969 22.438 1 97 148 SER B O 1
ATOM 2379 N N . ALA B 1 149 ? 3.029 16.094 21.219 1 96.19 149 ALA B N 1
ATOM 2380 C CA . ALA B 1 149 ? 4.484 16.031 21.281 1 96.19 149 ALA B CA 1
ATOM 2381 C C . ALA B 1 149 ? 5.059 15.414 20 1 96.19 149 ALA B C 1
ATOM 2383 O O . ALA B 1 149 ? 5.707 14.367 20.047 1 96.19 149 ALA B O 1
ATOM 2384 N N . PRO B 1 150 ? 4.863 16.109 18.859 1 96.75 150 PRO B N 1
ATOM 2385 C CA . PRO B 1 150 ? 5.449 15.586 17.609 1 96.75 150 PRO B CA 1
ATOM 2386 C C . PRO B 1 150 ? 6.977 15.617 17.625 1 96.75 150 PRO B C 1
ATOM 2388 O O . PRO B 1 150 ? 7.574 16.422 18.344 1 96.75 150 PRO B O 1
ATOM 2391 N N . GLU B 1 151 ? 7.578 14.727 16.922 1 94.88 151 GLU B N 1
ATOM 2392 C CA . GLU B 1 151 ? 9.039 14.719 16.812 1 94.88 151 GLU B CA 1
ATOM 2393 C C . GLU B 1 151 ? 9.539 15.953 16.078 1 94.88 151 GLU B C 1
ATOM 2395 O O . GLU B 1 151 ? 10.664 16.406 16.297 1 94.88 151 GLU B O 1
ATOM 2400 N N . LEU B 1 152 ? 8.68 16.516 15.18 1 94.5 152 LEU B N 1
ATOM 2401 C CA . LEU B 1 152 ? 9.062 17.688 14.391 1 94.5 152 LEU B CA 1
ATOM 2402 C C . LEU B 1 152 ? 7.852 18.562 14.094 1 94.5 152 LEU B C 1
ATOM 2404 O O . LEU B 1 152 ? 6.777 18.047 13.766 1 94.5 152 LEU B O 1
ATOM 2408 N N . VAL B 1 153 ? 8.016 19.828 14.211 1 94.81 153 VAL B N 1
ATOM 2409 C CA . VAL B 1 153 ? 7.035 20.797 13.758 1 94.81 153 VAL B CA 1
ATOM 2410 C C . VAL B 1 153 ? 7.613 21.625 12.602 1 94.81 153 VAL B C 1
ATOM 2412 O O . VAL B 1 153 ? 8.75 22.094 12.68 1 94.81 153 VAL B O 1
ATOM 2415 N N . VAL B 1 154 ? 6.828 21.641 11.555 1 93.56 154 VAL B N 1
ATOM 2416 C CA . VAL B 1 154 ? 7.223 22.438 10.398 1 93.56 154 VAL B CA 1
ATOM 2417 C C . VAL B 1 154 ? 6.156 23.5 10.117 1 93.56 154 VAL B C 1
ATOM 2419 O O . VAL B 1 154 ? 4.961 23.25 10.289 1 93.56 154 VAL B O 1
ATOM 2422 N N . HIS B 1 155 ? 6.605 24.672 9.664 1 87.81 155 HIS B N 1
ATOM 2423 C CA . HIS B 1 155 ? 5.672 25.781 9.445 1 87.81 155 HIS B CA 1
ATOM 2424 C C . HIS B 1 155 ? 5.566 26.125 7.965 1 87.81 155 HIS B C 1
ATOM 2426 O O . HIS B 1 155 ? 4.789 27 7.582 1 87.81 155 HIS B O 1
ATOM 2432 N N . ALA B 1 156 ? 6.422 25.5 7.176 1 73.38 156 ALA B N 1
ATOM 2433 C CA . ALA B 1 156 ? 6.359 25.75 5.734 1 73.38 156 ALA B CA 1
ATOM 2434 C C . ALA B 1 156 ? 6.754 24.516 4.945 1 73.38 156 ALA B C 1
ATOM 2436 O O . ALA B 1 156 ? 7.438 23.625 5.465 1 73.38 156 ALA B O 1
ATOM 2437 N N . SER B 1 157 ? 6.273 24.516 3.732 1 67.62 157 SER B N 1
ATOM 2438 C CA . SER B 1 157 ? 6.547 23.391 2.859 1 67.62 157 SER B CA 1
ATOM 2439 C C . SER B 1 157 ? 8.016 23.359 2.441 1 67.62 157 SER B C 1
ATOM 2441 O O . SER B 1 157 ? 8.492 22.344 1.906 1 67.62 157 SER B O 1
ATOM 2443 N N . ASP B 1 158 ? 8.648 24.328 2.818 1 67.88 158 ASP B N 1
ATOM 2444 C CA . ASP B 1 158 ? 10.016 24.406 2.328 1 67.88 158 ASP B CA 1
ATOM 2445 C C . ASP B 1 158 ? 11.008 23.891 3.367 1 67.88 158 ASP B C 1
ATOM 2447 O O . ASP B 1 158 ? 12.211 23.828 3.113 1 67.88 158 ASP B O 1
ATOM 2451 N N . ASP B 1 159 ? 10.43 23.375 4.254 1 79.38 159 ASP B N 1
ATOM 2452 C CA . A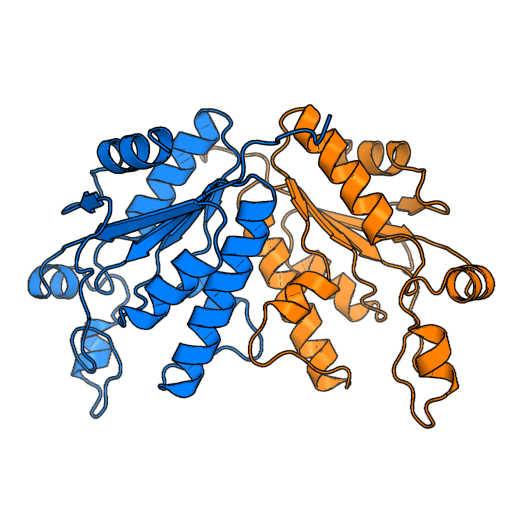SP B 1 159 ? 11.328 22.906 5.305 1 79.38 159 ASP B CA 1
ATOM 2453 C C . ASP B 1 159 ? 11.68 21.438 5.102 1 79.38 159 ASP B C 1
ATOM 2455 O O . ASP B 1 159 ? 11.594 20.641 6.035 1 79.38 159 ASP B O 1
ATOM 2459 N N . VAL B 1 160 ? 12.141 21.141 3.992 1 87.19 160 VAL B N 1
ATOM 2460 C CA . VAL B 1 160 ? 12.484 19.781 3.627 1 87.19 160 VAL B CA 1
ATOM 2461 C C . VAL B 1 160 ? 13.742 19.344 4.383 1 87.19 160 VAL B C 1
ATOM 2463 O O . VAL B 1 160 ? 13.844 18.188 4.805 1 87.19 160 VAL B O 1
ATOM 2466 N N . GLY B 1 161 ? 14.562 20.328 4.59 1 86.81 161 GLY B N 1
ATOM 2467 C CA . GLY B 1 161 ? 15.797 20.031 5.297 1 86.81 161 GLY B CA 1
ATOM 2468 C C . GLY B 1 161 ? 15.57 19.531 6.711 1 86.81 161 GLY B C 1
ATOM 2469 O O . GLY B 1 161 ? 16.188 18.562 7.141 1 86.81 161 GLY B O 1
ATOM 2470 N N . ALA B 1 162 ? 14.695 20.188 7.395 1 86.81 162 ALA B N 1
ATOM 2471 C CA . ALA B 1 162 ? 14.375 19.797 8.766 1 86.81 162 ALA B CA 1
ATOM 2472 C C . ALA B 1 162 ? 13.758 18.406 8.805 1 86.81 162 ALA B C 1
ATOM 2474 O O . ALA B 1 162 ? 14.062 17.594 9.688 1 86.81 162 ALA B O 1
ATOM 2475 N N . LEU B 1 163 ? 12.922 18.125 7.887 1 88.88 163 LEU B N 1
ATOM 2476 C CA . LEU B 1 163 ? 12.273 16.812 7.812 1 88.88 163 LEU B CA 1
ATOM 2477 C C . LEU B 1 163 ? 13.297 15.719 7.559 1 88.88 163 LEU B C 1
ATOM 2479 O O . LEU B 1 163 ? 13.273 14.68 8.219 1 88.88 163 LEU B O 1
ATOM 2483 N N . LEU B 1 164 ? 14.203 15.984 6.629 1 89.19 164 LEU B N 1
ATOM 2484 C CA . LEU B 1 164 ? 15.227 15 6.293 1 89.19 164 LEU B CA 1
ATOM 2485 C C . LEU B 1 164 ? 16.141 14.734 7.488 1 89.19 164 LEU B C 1
ATOM 2487 O O . LEU B 1 164 ? 16.531 13.586 7.73 1 89.19 164 LEU B O 1
ATOM 2491 N N . ALA B 1 165 ? 16.391 15.844 8.172 1 86.38 165 ALA B N 1
ATOM 2492 C CA . ALA B 1 165 ? 17.219 15.688 9.375 1 86.38 165 ALA B CA 1
ATOM 2493 C C . ALA B 1 165 ? 16.5 14.828 10.414 1 86.38 165 ALA B C 1
ATOM 2495 O O . ALA B 1 165 ? 17.141 13.992 11.062 1 86.38 165 ALA B O 1
ATOM 2496 N N . ALA B 1 166 ? 15.242 14.984 10.539 1 85.12 166 ALA B N 1
ATOM 2497 C CA . ALA B 1 166 ? 14.453 14.219 11.5 1 85.12 166 ALA B CA 1
ATOM 2498 C C . ALA B 1 166 ? 14.414 12.742 11.117 1 85.12 166 ALA B C 1
ATOM 2500 O O . ALA B 1 166 ? 14.422 11.867 11.984 1 85.12 166 ALA B O 1
ATOM 2501 N N . ILE B 1 167 ? 14.383 12.414 9.844 1 85.31 167 ILE B N 1
ATOM 2502 C CA . ILE B 1 167 ? 14.312 11.055 9.328 1 85.31 167 ILE B CA 1
ATOM 2503 C C . ILE B 1 167 ? 15.664 10.359 9.523 1 85.31 167 ILE B C 1
ATOM 2505 O O . ILE B 1 167 ? 15.719 9.188 9.891 1 85.31 167 ILE B O 1
ATOM 2509 N N . THR B 1 168 ? 16.719 11.094 9.328 1 78.38 168 THR B N 1
ATOM 2510 C CA . THR B 1 168 ? 18.062 10.523 9.375 1 78.38 168 THR B CA 1
ATOM 2511 C C . THR B 1 168 ? 18.484 10.273 10.82 1 78.38 168 THR B C 1
ATOM 2513 O O . THR B 1 168 ? 19.328 9.414 11.086 1 78.38 168 THR B O 1
ATOM 2516 N N . ARG B 1 169 ? 17.906 11 11.781 1 72.5 169 ARG B N 1
ATOM 2517 C CA . ARG B 1 169 ? 18.25 10.844 13.188 1 72.5 169 ARG B CA 1
ATOM 2518 C C . ARG B 1 169 ? 17.688 9.547 13.758 1 72.5 169 ARG B C 1
ATOM 2520 O O . ARG B 1 169 ? 18.062 9.117 14.844 1 72.5 169 ARG B O 1
ATOM 2527 N N . LEU B 1 170 ? 16.969 8.852 13.023 1 67.62 170 LEU B N 1
ATOM 2528 C CA . LEU B 1 170 ? 16.359 7.621 13.516 1 67.62 170 LEU B CA 1
ATOM 2529 C C . LEU B 1 170 ? 17.297 6.438 13.344 1 67.62 170 LEU B C 1
ATOM 2531 O O . LEU B 1 170 ? 18.094 6.402 12.398 1 67.62 170 LEU B O 1
#

Sequence (340 aa):
MSDTASSGVVVWLTGLPSSGKSTLARRAAERLRSTNVATLVLDGDDVREALRPRPGYDDDARDAFYETLARLAALAASQGLVVLVPATAHRRAFRDRARALAPRFVEVHVDVPLATAEARDDKGFYARAHAAQSSTMPGVGVAYEAPSAPELVVHASDDVGALLAAITRLMSDTASSGVVVWLTGLPSSGKSTLARRAAERLRSTNVATLVLDGDDVREALRPRPGYDDDARDAFYETLARLAALAASQGLVVLVPATAHRRAFRDRARALAPRFVEVHVDVPLATAEARDDKGFYARAHAAQSSTMPGVGVAYEAPSAPELVVHASDDVGALLAAITRL

Foldseek 3Di:
DPPCLPQAEEEEEADAAQLQLVLLLVVLQVVCVVVVAAAEEDELVVVLVVDPVRFDLDPVSLLVSLLVSLQVSQVVRRVNHHYYYYDHSQDVVSVVSSCVSHPHYFYEYSDEDPVRSLVSCVPCLVVVQVVDPQHSGDPRRDDRDGDPDGLYYHHDSPVSVVVNVSNVVD/DPPCLPQAEEEEEADAAQLQLVLLLVVLQVVCVVVVAAEEEDELVVVLVVDPVRFDQDPVSLLVSLLVSLQVSQVVRRVNHHYYYYDHSQDVVSVVSSCVSHPHYFYEYSDEDPVRSLVSCVPCLVVVQVVDPQHSGDPRRDDRDGDPDGLYYHHDSPVSVRVNVSNVVD

Organism: NCBI:txid927083

Secondary structure (DSSP, 8-state):
--------EEEEEE-STTSSHHHHHHHHHHHHHHTT--EEE--HHHHHHHSSSPP-SSHHHHHHHHHHHHHHHHHHHTTT-EEEEE----SHHHHHHHHHHSSSEEEEEE---HHHHHHH-TTSHHHHHHHSTT---BTTTB-----SS-SEEESSTTTHHHHHHHHHT-/--------EEEEEE-STTSSHHHHHHHHHHHHHHTT--EEE--HHHHHHHSSSPP-SSHHHHHHHHHHHHHHHHHHHTTT-EEEEE----SHHHHHHHHHHSSSEEEEEE---HHHHHHH-TTSHHHHHHHSTT---BTTTB-----SS-SEEESSTTTHHHHHHHHHT-

InterPro domains:
  IPR027417 P-loop containing nucleoside triphosphate hydrolase [G3DSA:3.40.50.300] (2-170)
  IPR027417 P-loop containing nucleoside triphosphate hydrolase [SSF52540] (6-167)
  IPR050512 Sulfate Adenylyltransferase/APS Kinase [PTHR42700] (4-158)
  IPR059117 APS kinase domain [PF01583] (8-154)

Nearest PDB structures (foldseek):
  5cb6-assembly2_B  TM=9.544E-01  e=7.882E-14  Synechocystis sp. PCC 6803 substr. Kazusa
  7yq1-assembly2_C  TM=9.070E-01  e=3.572E-13  Archaeoglobus fulgidus
  4fxp-assembly1_A  TM=9.296E-01  e=2.082E-12  Arabidopsis thaliana
  1x6v-assembly1_B  TM=9.022E-01  e=6.071E-12  Homo sapiens
  8a8h-assembly2_D  TM=8.849E-01  e=3.009E-10  Methanothermococcus thermolithotrophicus DSM 2095

pLDDT: mean 91.53, std 11.96, range [22.56, 98.88]

Radius of gyration: 21.01 Å; Cα contacts (8 Å, |Δi|>4): 658; chains: 2; bounding box: 47×64×44 Å

Solvent-accessible surface area (backbone atoms only — not comparable to full-atom values): 17923 Å² total; per-residue (Å²): 134,82,79,71,67,66,68,11,30,31,35,38,30,26,37,51,73,59,41,36,41,60,61,27,43,51,53,40,44,53,54,38,42,75,71,72,38,46,56,44,76,55,37,44,69,62,52,43,69,29,37,48,77,63,66,61,75,48,71,68,36,41,53,28,44,46,50,21,53,29,38,50,40,22,56,47,9,66,64,43,21,39,26,35,28,29,37,45,61,37,43,52,67,50,52,51,51,30,46,70,62,21,83,32,66,40,42,31,35,35,60,48,56,65,70,58,17,53,68,57,31,82,81,44,56,51,64,51,34,71,70,38,93,79,29,66,42,55,76,74,48,32,75,56,46,73,73,90,77,51,81,38,78,39,72,52,54,78,49,38,64,60,52,52,50,60,62,64,73,103,133,81,82,72,67,68,69,11,30,32,36,37,28,26,37,52,72,59,40,36,44,60,60,26,44,50,54,40,44,52,54,38,43,75,70,72,38,44,55,44,76,55,38,42,68,62,52,43,68,30,37,49,76,62,67,61,74,48,71,69,36,41,54,28,45,48,52,22,54,29,39,51,40,22,56,48,8,66,63,43,22,40,24,34,28,28,37,44,60,39,44,52,67,50,51,52,51,31,45,72,63,22,83,32,65,41,41,29,35,35,60,48,57,67,70,58,16,55,69,56,32,80,80,44,57,50,64,51,36,71,70,38,93,79,28,64,42,56,76,75,48,34,76,56,47,71,74,91,77,51,80,39,78,38,72,52,54,76,48,39,64,61,51,51,52,60,60,65,73,103